Protein AF-0000000071469813 (afdb_homodimer)

Solvent-accessible surface area (backbone atoms only — not comparable to full-atom values): 19051 Å² total; per-residue (Å²): 121,54,77,52,81,69,56,66,69,55,46,51,49,52,70,68,48,59,54,33,39,40,9,26,17,44,94,51,42,27,38,43,46,81,37,63,54,32,66,40,77,44,57,30,88,72,47,91,44,77,79,39,42,80,41,63,46,33,40,36,37,72,44,50,65,85,37,70,67,44,52,17,45,75,74,27,42,40,30,10,36,30,39,60,54,68,75,64,52,70,81,76,78,83,55,37,65,47,40,51,58,39,28,73,68,38,84,67,70,56,59,49,27,38,28,35,35,28,31,62,71,42,80,39,63,53,76,84,39,67,67,37,50,50,52,51,50,54,40,36,70,74,36,58,81,47,51,81,74,48,80,48,90,54,41,27,40,37,33,27,36,54,38,60,27,48,36,29,35,71,80,69,47,64,47,76,55,118,121,60,77,53,81,68,55,66,69,56,46,53,49,51,69,69,48,59,54,34,39,41,10,25,17,46,94,51,41,27,38,41,45,82,36,63,54,31,66,40,73,47,56,28,86,74,46,90,44,77,79,40,41,79,41,63,48,30,40,36,36,71,44,50,65,87,38,70,66,45,51,18,44,75,75,28,43,42,30,11,36,31,39,59,52,69,73,60,46,69,85,46,77,83,56,25,65,49,41,50,58,40,26,73,67,38,85,67,69,57,57,47,28,36,29,30,36,29,31,60,69,44,79,39,63,53,75,85,40,68,65,36,49,50,52,51,50,56,40,36,70,73,35,59,79,48,50,83,74,48,80,49,91,52,42,28,41,38,34,28,36,52,36,58,35,43,36,30,33,73,78,71,47,65,46,75,54,121

pLDDT: mean 76.0, std 22.85, range [30.28, 98.62]

Nearest PDB structures (foldseek):
  3dnh-assembly1_B  TM=6.977E-01  e=3.658E-07  Agrobacterium fabrum str. C58
  3dnh-assembly1_A  TM=6.860E-01  e=1.444E-06  Agrobacterium fabrum str. C58
  6vna-assembly1_A  TM=7.141E-01  e=2.533E-06  Paracoccus denitrificans PD1222
  3swj-assembly1_A  TM=6.901E-01  e=5.068E-05  Campylobacter jejuni RM1221
  4ybn-assembly1_B  TM=6.362E-01  e=4.761E-05  Mycolicibacterium smegmatis MC2 155

Radius of gyration: 20.54 Å; Cα contacts (8 Å, |Δi|>4): 738; chains: 2; bounding box: 43×60×49 Å

Foldseek 3Di:
DCPDDDPPVVVVLLQPFQKKWKWFDDPPRIDIDIWGKDWDQDDLVPDPDPLSVPAGTKIKTKDFCPDPRNVRCVRFFKMKMKGWCPQPPPDDDPPSVVVVVVCVVVVPVFRWMFMFIKGWDDKAQDCVDPVNVVVVVSSCVSVVVCCVVRPDSRMIMTMIGTDQTQGQTPVRPGDRDD/DCPDDDPPVVVVLLQPFQKKWKWFDDPPRIDIDIWGKDWDQDDLVPDPDPLSVVAGTKIKTKDFCPDPRNVRCVRFFKMKMKGWCPQPQDDDDPPRVVVVVVCVVPVPVFRFMWMFIKGWDDKAQQCVDPVNVVVVVSSCVSPVVCCVVRPDSRMIMTMIGTDQTQGQGPVRPGDGDD

Organism: Pichia kudriavzevii (NCBI:txid4909)

InterPro domains:
  IPR011576 Pyridoxamine 5'-phosphate oxidase, N-terminal [PF01243] (9-113)
  IPR012349 FMN-binding split barrel [G3DSA:2.30.110.10] (8-177)
  IPR052841 Pyridoxamine phosphate oxidase-like [PTHR28040] (5-177)

Sequence (356 aa):
MTNGPLPTRVHDLLSHSQFLHLATCSDNIPHVSLMNYTFIENDPSSSNCELLKSAQHMILIATPQNTKKYNNLMKNNKVSLLVHDWVTPNQGGADSVLRLLQSINQSEVGELSVTLDGHVFQNLIDPSTEEYKFFKNLHLQKNPEARAFIEGDSTAFVLIQIDESKVSDSNNNVENFKMTNGPLPTRVHDLLSHSQFLHLATCSDNIPHVSLMNYTFIENDPSSSNCELLKSAQHMILIATPQNTKKYNNLMKNNKVSLLVHDWVTPNQGGADSVLRLLQSINQSEVGELSVTLDGHVFQNLIDPSTEEYKFFKNLHLQKNPEARAFIEGDSTAFVLIQIDESKVSDSNNNVENFK

Secondary structure (DSSP, 8-state):
---SPPPHHHHHHHHH--EEEEEEEETTEEEEEEEE-EEE---GGG-SSGGGTT-SSEEEEEEETTSHHHHHHHH--EEEEEEE------SSSTHHHHHHHHHHHSTTS---EEEEEEEEEEEE--TTSHHHHHHHHHHHHH-GGGHHHH-STTEEEEEEEEPS-EEE-TTS-EEE--/---SPPPHHHHHHHHH--EEEEEEEETTEEEEEEEE-EEE---GGG-SSGGGTT-SSEEEEEEETTSHHHHHHHH--EEEEEEE------S-STHHHHHHHHHHHSTTS---EEEEEEEEEEEE--TTSHHHHHHHHHHHHH-GGGHHHH-STTEEEEEEEE-S-EEE-TTS-EEE--

Structure (mmCIF, N/CA/C/O backbone):
data_AF-0000000071469813-model_v1
#
loop_
_entity.id
_entity.type
_entity.pdbx_description
1 polymer "Pyridoxamine 5'-phosphate oxidase N-terminal domain-containing protein"
#
loop_
_atom_site.group_PDB
_atom_site.id
_atom_site.type_symbol
_atom_site.label_atom_id
_atom_site.label_alt_id
_atom_site.label_comp_id
_atom_site.label_asym_id
_atom_site.label_entity_id
_atom_site.label_seq_id
_atom_site.pdbx_PDB_ins_code
_atom_site.Cartn_x
_atom_site.Cartn_y
_atom_site.Cartn_z
_atom_site.occupancy
_atom_site.B_iso_or_equiv
_atom_site.auth_seq_id
_atom_site.auth_comp_id
_atom_site.auth_asym_id
_atom_site.auth_atom_id
_atom_site.pdbx_PDB_model_num
ATOM 1 N N . MET A 1 1 ? 17 11.68 13.672 1 36 1 MET A N 1
ATOM 2 C CA . MET A 1 1 ? 15.984 12.188 12.766 1 36 1 MET A CA 1
ATOM 3 C C . MET A 1 1 ? 16.578 12.5 11.391 1 36 1 MET A C 1
ATOM 5 O O . MET A 1 1 ? 17.531 13.273 11.289 1 36 1 MET A O 1
ATOM 9 N N . THR A 1 2 ? 16.656 11.625 10.586 1 43.25 2 THR A N 1
ATOM 10 C CA . THR A 1 2 ? 17.406 11.922 9.375 1 43.25 2 THR A CA 1
ATOM 11 C C . THR A 1 2 ? 16.859 13.164 8.68 1 43.25 2 THR A C 1
ATOM 13 O O . THR A 1 2 ? 15.711 13.172 8.234 1 43.25 2 THR A O 1
ATOM 16 N N . ASN A 1 3 ? 17.234 14.297 9.258 1 52.09 3 ASN A N 1
ATOM 17 C CA . ASN A 1 3 ? 17.016 15.711 8.945 1 52.09 3 ASN A CA 1
ATOM 18 C C . ASN A 1 3 ? 17.5 16.047 7.543 1 52.09 3 ASN A C 1
ATOM 20 O O . ASN A 1 3 ? 17.75 17.219 7.234 1 52.09 3 ASN A O 1
ATOM 24 N N . GLY A 1 4 ? 17.906 15.039 6.918 1 57.12 4 GLY A N 1
ATOM 25 C CA . GLY A 1 4 ? 18.453 15.578 5.68 1 57.12 4 GLY A CA 1
ATOM 26 C C . GLY A 1 4 ? 17.391 15.844 4.629 1 57.12 4 GLY A C 1
ATOM 27 O O . GLY A 1 4 ? 16.219 15.469 4.809 1 57.12 4 GLY A O 1
ATOM 28 N N . PRO A 1 5 ? 17.734 16.672 3.701 1 64.75 5 PRO A N 1
ATOM 29 C CA . PRO A 1 5 ? 16.828 17.078 2.633 1 64.75 5 PRO A CA 1
ATOM 30 C C . PRO A 1 5 ? 16.359 15.891 1.785 1 64.75 5 PRO A C 1
ATOM 32 O O . PRO A 1 5 ? 17.109 14.938 1.571 1 64.75 5 PRO A O 1
ATOM 35 N N . LEU A 1 6 ? 15.023 15.734 1.591 1 77.31 6 LEU A N 1
ATOM 36 C CA . LEU A 1 6 ? 14.484 14.797 0.613 1 77.31 6 LEU A CA 1
ATOM 37 C C . LEU A 1 6 ? 15.008 15.102 -0.785 1 77.31 6 LEU A C 1
ATOM 39 O O . LEU A 1 6 ? 15.133 16.281 -1.159 1 77.31 6 LEU A O 1
ATOM 43 N N . PRO A 1 7 ? 15.453 14.023 -1.459 1 79.25 7 PRO A N 1
ATOM 44 C CA . PRO A 1 7 ? 15.758 14.297 -2.865 1 79.25 7 PRO A CA 1
ATOM 45 C C . PRO A 1 7 ? 14.648 15.078 -3.568 1 79.25 7 PRO A C 1
ATOM 47 O O . PRO A 1 7 ? 13.469 14.898 -3.258 1 79.25 7 PRO A O 1
ATOM 50 N N . THR A 1 8 ? 15.07 15.922 -4.441 1 81.44 8 THR A N 1
ATOM 51 C CA . THR A 1 8 ? 14.156 16.812 -5.141 1 81.44 8 THR A CA 1
ATOM 52 C C . THR A 1 8 ? 13.016 16.031 -5.789 1 81.44 8 THR A C 1
ATOM 54 O O . THR A 1 8 ? 11.859 16.438 -5.73 1 81.44 8 THR A O 1
ATOM 57 N N . ARG A 1 9 ? 13.344 14.891 -6.352 1 78.62 9 ARG A N 1
ATOM 58 C CA . ARG A 1 9 ? 12.336 14.094 -7.047 1 78.62 9 ARG A CA 1
ATOM 59 C C . ARG A 1 9 ? 11.281 13.578 -6.078 1 78.62 9 ARG A C 1
ATOM 61 O O . ARG A 1 9 ? 10.094 13.539 -6.406 1 78.62 9 ARG A O 1
ATOM 68 N N . VAL A 1 10 ? 11.742 13.188 -4.957 1 84 10 VAL A N 1
ATOM 69 C CA . VAL A 1 10 ? 10.828 12.688 -3.938 1 84 10 VAL A CA 1
ATOM 70 C C . VAL A 1 10 ? 9.953 13.828 -3.418 1 84 10 VAL A C 1
ATOM 72 O O . VAL A 1 10 ? 8.742 13.672 -3.273 1 84 10 VAL A O 1
ATOM 75 N N . HIS A 1 11 ? 10.641 14.891 -3.184 1 86 11 HIS A N 1
ATOM 76 C CA . HIS A 1 11 ? 9.914 16.078 -2.732 1 86 11 HIS A CA 1
ATOM 77 C C . HIS A 1 11 ? 8.812 16.453 -3.719 1 86 11 HIS A C 1
ATOM 79 O O . HIS A 1 11 ? 7.68 16.719 -3.316 1 86 11 HIS A O 1
ATOM 85 N N . ASP A 1 12 ? 9.141 16.469 -4.953 1 84.31 12 ASP A N 1
ATOM 86 C CA . ASP A 1 12 ? 8.188 16.844 -5.996 1 84.31 12 ASP A CA 1
ATOM 87 C C . ASP A 1 12 ? 7.023 15.859 -6.043 1 84.31 12 ASP A C 1
ATOM 89 O O . ASP A 1 12 ? 5.867 16.266 -6.172 1 84.31 12 ASP A O 1
ATOM 93 N N . LEU A 1 13 ? 7.363 14.625 -5.945 1 84.88 13 LEU A N 1
ATOM 94 C CA . LEU A 1 13 ? 6.332 13.594 -5.969 1 84.88 13 LEU A CA 1
ATOM 95 C C . LEU A 1 13 ? 5.359 13.766 -4.805 1 84.88 13 LEU A C 1
ATOM 97 O O . LEU A 1 13 ? 4.145 13.758 -5.004 1 84.88 13 LEU A O 1
ATOM 101 N N . LEU A 1 14 ? 5.887 14.016 -3.645 1 89.69 14 LEU A N 1
ATOM 102 C CA . LEU A 1 14 ? 5.062 14.172 -2.453 1 89.69 14 LEU A CA 1
ATOM 103 C C . LEU A 1 14 ? 4.215 15.438 -2.537 1 89.69 14 LEU A C 1
ATOM 105 O O . LEU A 1 14 ? 3.09 15.477 -2.037 1 89.69 14 LEU A O 1
ATOM 109 N N . SER A 1 15 ? 4.73 16.391 -3.176 1 88.31 15 SER A N 1
ATOM 110 C CA . SER A 1 15 ? 4.059 17.672 -3.234 1 88.31 15 SER A CA 1
ATOM 111 C C . SER A 1 15 ? 2.896 17.656 -4.223 1 88.31 15 SER A C 1
ATOM 113 O O . SER A 1 15 ? 1.937 18.406 -4.078 1 88.31 15 SER A O 1
ATOM 115 N N . HIS A 1 16 ? 2.924 16.719 -5.156 1 83.88 16 HIS A N 1
ATOM 116 C CA . HIS A 1 16 ? 1.929 16.812 -6.219 1 83.88 16 HIS A CA 1
ATOM 117 C C . HIS A 1 16 ? 0.956 15.641 -6.168 1 83.88 16 HIS A C 1
ATOM 119 O O . HIS A 1 16 ? -0.121 15.695 -6.77 1 83.88 16 HIS A O 1
ATOM 125 N N . SER A 1 17 ? 1.346 14.633 -5.531 1 82.62 17 SER A N 1
ATOM 126 C CA . SER A 1 17 ? 0.467 13.469 -5.465 1 82.62 17 SER A CA 1
ATOM 127 C C . SER A 1 17 ? -0.659 13.688 -4.457 1 82.62 17 SER A C 1
ATOM 129 O O . SER A 1 17 ? -0.497 14.422 -3.484 1 82.62 17 SER A O 1
ATOM 131 N N . GLN A 1 18 ? -1.76 12.992 -4.73 1 81.81 18 GLN A N 1
ATOM 132 C CA . GLN A 1 18 ? -2.936 13.172 -3.883 1 81.81 18 GLN A CA 1
ATOM 133 C C . GLN A 1 18 ? -3.094 12.008 -2.906 1 81.81 18 GLN A C 1
ATOM 135 O O . GLN A 1 18 ? -3.641 12.18 -1.816 1 81.81 18 GLN A O 1
ATOM 140 N N . PHE A 1 19 ? -2.604 10.867 -3.375 1 84.56 19 PHE A N 1
ATOM 141 C CA . PHE A 1 19 ? -2.863 9.656 -2.605 1 84.56 19 PHE A CA 1
ATOM 142 C C . PHE A 1 19 ? -1.559 8.953 -2.24 1 84.56 19 PHE A C 1
ATOM 144 O O . PHE A 1 19 ? -0.552 9.109 -2.938 1 84.56 19 PHE A O 1
ATOM 151 N N . LEU A 1 20 ? -1.605 8.32 -1.16 1 90.31 20 LEU A N 1
ATOM 152 C CA . LEU A 1 20 ? -0.524 7.41 -0.794 1 90.31 20 LEU A CA 1
ATOM 153 C C . LEU A 1 20 ? -1.076 6.102 -0.237 1 90.31 20 LEU A C 1
ATOM 155 O O . LEU A 1 20 ? -2.25 6.027 0.135 1 90.31 20 LEU A O 1
ATOM 159 N N . HIS A 1 21 ? -0.318 5.117 -0.324 1 91.94 21 HIS A N 1
ATOM 160 C CA . HIS A 1 21 ? -0.62 3.84 0.31 1 91.94 21 HIS A CA 1
ATOM 161 C C . HIS A 1 21 ? 0.122 3.691 1.634 1 91.94 21 HIS A C 1
ATOM 163 O O . HIS A 1 21 ? 1.349 3.809 1.68 1 91.94 21 HIS A O 1
ATOM 169 N N . LEU A 1 22 ? -0.653 3.441 2.674 1 96.31 22 LEU A N 1
ATOM 170 C CA . LEU A 1 22 ? -0.138 3.379 4.039 1 96.31 22 LEU A CA 1
ATOM 171 C C . LEU A 1 22 ? -0.134 1.943 4.551 1 96.31 22 LEU A C 1
ATOM 173 O O . LEU A 1 22 ? -1.188 1.31 4.645 1 96.31 22 LEU A O 1
ATOM 177 N N . ALA A 1 23 ? 1.029 1.459 4.875 1 98.06 23 ALA A N 1
ATOM 178 C CA . ALA A 1 23 ? 1.117 0.17 5.555 1 98.06 23 ALA A CA 1
ATOM 179 C C . ALA A 1 23 ? 1.339 0.356 7.055 1 98.06 23 ALA A C 1
ATOM 181 O O . ALA A 1 23 ? 2.248 1.078 7.469 1 98.06 23 ALA A O 1
ATOM 182 N N . THR A 1 24 ? 0.513 -0.254 7.805 1 98.62 24 THR A N 1
ATOM 183 C CA . THR A 1 24 ? 0.616 -0.334 9.258 1 98.62 24 THR A CA 1
ATOM 184 C C . THR A 1 24 ? 0.582 -1.787 9.727 1 98.62 24 THR A C 1
ATOM 186 O O . THR A 1 24 ? 0.357 -2.695 8.922 1 98.62 24 THR A O 1
ATOM 189 N N . CYS A 1 25 ? 0.942 -2.023 11.016 1 98.56 25 CYS A N 1
ATOM 190 C CA . CYS A 1 25 ? 0.761 -3.365 11.555 1 98.56 25 CYS A CA 1
ATOM 191 C C . CYS A 1 25 ? 0.661 -3.332 13.07 1 98.56 25 CYS A C 1
ATOM 193 O O . CYS A 1 25 ? 1.124 -2.383 13.711 1 98.56 25 CYS A O 1
ATOM 195 N N . SER A 1 26 ? 0.004 -4.23 13.531 1 98 26 SER A N 1
ATOM 196 C CA . SER A 1 26 ? -0.045 -4.57 14.945 1 98 26 SER A CA 1
ATOM 197 C C . SER A 1 26 ? -0.059 -6.082 15.148 1 98 26 SER A C 1
ATOM 199 O O . SER A 1 26 ? -0.736 -6.809 14.414 1 98 26 SER A O 1
ATOM 201 N N . ASP A 1 27 ? 0.783 -6.617 16.109 1 97.56 27 ASP A N 1
ATOM 202 C CA . ASP A 1 27 ? 0.895 -8.047 16.391 1 97.56 27 ASP A CA 1
ATOM 203 C C . ASP A 1 27 ? 1.271 -8.82 15.125 1 97.56 27 ASP A C 1
ATOM 205 O O . ASP A 1 27 ? 0.726 -9.891 14.859 1 97.56 27 ASP A O 1
ATOM 209 N N . ASN A 1 28 ? 2.053 -8.172 14.352 1 97.81 28 ASN A N 1
ATOM 210 C CA . ASN A 1 28 ? 2.586 -8.742 13.117 1 97.81 28 ASN A CA 1
ATOM 211 C C . ASN A 1 28 ? 1.476 -9.062 12.117 1 97.81 28 ASN A C 1
ATOM 213 O O . ASN A 1 28 ? 1.581 -10.023 11.352 1 97.81 28 ASN A O 1
ATOM 217 N N . ILE A 1 29 ? 0.365 -8.344 12.195 1 97.81 29 ILE A N 1
ATOM 218 C CA . ILE A 1 29 ? -0.664 -8.383 11.164 1 97.81 29 ILE A CA 1
ATOM 219 C C . ILE A 1 29 ? -0.62 -7.105 10.336 1 97.81 29 ILE A C 1
ATOM 221 O O . ILE A 1 29 ? -0.961 -6.027 10.828 1 97.81 29 ILE A O 1
ATOM 225 N N . PRO A 1 30 ? -0.216 -7.184 9.125 1 98.19 30 PRO A N 1
ATOM 226 C CA . PRO A 1 30 ? -0.102 -5.984 8.289 1 98.19 30 PRO A CA 1
ATOM 227 C C . PRO A 1 30 ? -1.451 -5.504 7.754 1 98.19 30 PRO A C 1
ATOM 229 O O . PRO A 1 30 ? -2.396 -6.293 7.656 1 98.19 30 PRO A O 1
ATOM 232 N N . HIS A 1 31 ? -1.545 -4.25 7.473 1 96.62 31 HIS A N 1
ATOM 233 C CA . HIS A 1 31 ? -2.717 -3.625 6.875 1 96.62 31 HIS A CA 1
ATOM 234 C C . HIS A 1 31 ? -2.316 -2.488 5.938 1 96.62 31 HIS A C 1
ATOM 236 O O . HIS A 1 31 ? -1.504 -1.636 6.305 1 96.62 31 HIS A O 1
ATOM 242 N N . VAL A 1 32 ? -2.85 -2.539 4.723 1 95.38 32 VAL A N 1
ATOM 243 C CA . VAL A 1 32 ? -2.588 -1.459 3.777 1 95.38 32 VAL A CA 1
ATOM 244 C C . VAL A 1 32 ? -3.877 -0.685 3.508 1 95.38 32 VAL A C 1
ATOM 246 O O . VAL A 1 32 ? -4.953 -1.277 3.398 1 95.38 32 VAL A O 1
ATOM 249 N N . SER A 1 33 ? -3.764 0.605 3.441 1 91.44 33 SER A N 1
ATOM 250 C CA . SER A 1 33 ? -4.898 1.479 3.162 1 91.44 33 SER A CA 1
ATOM 251 C C . SER A 1 33 ? -4.52 2.586 2.186 1 91.44 33 SER A C 1
ATOM 253 O O . SER A 1 33 ? -3.357 3.002 2.133 1 91.44 33 SER A O 1
ATOM 255 N N . LEU A 1 34 ? -5.441 2.973 1.451 1 88.62 34 LEU A N 1
ATOM 256 C CA . LEU A 1 34 ? -5.32 4.133 0.573 1 88.62 34 LEU A CA 1
ATOM 257 C C . LEU A 1 34 ? -5.758 5.406 1.289 1 88.62 34 LEU A C 1
ATOM 259 O O . LEU A 1 34 ? -6.848 5.457 1.864 1 88.62 34 LEU A O 1
ATOM 263 N N . MET A 1 35 ? -4.863 6.43 1.194 1 88.12 35 MET A N 1
ATOM 264 C CA . MET A 1 35 ? -5.156 7.637 1.966 1 88.12 35 MET A CA 1
ATOM 265 C C . MET A 1 35 ? -4.902 8.891 1.133 1 88.12 35 MET A C 1
ATOM 267 O O . MET A 1 35 ? -3.92 8.961 0.393 1 88.12 35 MET A O 1
ATOM 271 N N . ASN A 1 36 ? -5.848 9.828 1.273 1 87.94 36 ASN A N 1
ATOM 272 C CA . ASN A 1 36 ? -5.41 11.195 1.013 1 87.94 36 ASN A CA 1
ATOM 273 C C . ASN A 1 36 ? -4.41 11.672 2.062 1 87.94 36 ASN A C 1
ATOM 275 O O . ASN A 1 36 ? -4.461 11.242 3.217 1 87.94 36 ASN A O 1
ATOM 279 N N . TYR A 1 37 ? -3.576 12.578 1.566 1 92.69 37 TYR A N 1
ATOM 280 C CA . TYR A 1 37 ? -2.604 13.078 2.531 1 92.69 37 TYR A CA 1
ATOM 281 C C . TYR A 1 37 ? -2.229 14.523 2.229 1 92.69 37 TYR A C 1
ATOM 283 O O . TYR A 1 37 ? -2.547 15.047 1.157 1 92.69 37 TYR A O 1
ATOM 291 N N . THR A 1 38 ? -1.708 15.172 3.211 1 95.12 38 THR A N 1
ATOM 292 C CA . THR A 1 38 ? -1.09 16.484 3.061 1 95.12 38 THR A CA 1
ATOM 293 C C . THR A 1 38 ? 0.397 16.422 3.402 1 95.12 38 THR A C 1
ATOM 295 O O . THR A 1 38 ? 0.772 15.984 4.488 1 95.12 38 THR A O 1
ATOM 298 N N . PHE A 1 39 ? 1.182 16.781 2.424 1 94.88 39 PHE A N 1
ATOM 299 C CA . PHE A 1 39 ? 2.617 16.875 2.654 1 94.88 39 PHE A CA 1
ATOM 300 C C . PHE A 1 39 ? 2.977 18.234 3.275 1 94.88 39 PHE A C 1
ATOM 302 O O . PHE A 1 39 ? 2.682 19.281 2.705 1 94.88 39 PHE A O 1
ATOM 309 N N . ILE A 1 40 ? 3.572 18.156 4.406 1 92.62 40 ILE A N 1
ATOM 310 C CA . ILE A 1 40 ? 3.949 19.375 5.113 1 92.62 40 ILE A CA 1
ATOM 311 C C . ILE A 1 40 ? 5.453 19.609 4.984 1 92.62 40 ILE A C 1
ATOM 313 O O . ILE A 1 40 ? 6.25 18.891 5.598 1 92.62 40 ILE A O 1
ATOM 317 N N . GLU A 1 41 ? 5.754 20.578 4.094 1 83.56 41 GLU A N 1
ATOM 318 C CA . GLU A 1 41 ? 7.148 20.953 3.875 1 83.56 41 GLU A CA 1
ATOM 319 C C . GLU A 1 41 ? 7.559 22.094 4.801 1 83.56 41 GLU A C 1
ATOM 321 O O . GLU A 1 41 ? 7.109 23.234 4.629 1 83.56 41 GLU A O 1
ATOM 326 N N . ASN A 1 42 ? 7.488 21.922 5.914 1 69 42 ASN A N 1
ATOM 327 C CA . ASN A 1 42 ? 7.672 23.078 6.785 1 69 42 ASN A CA 1
ATOM 328 C C . ASN A 1 42 ? 9.148 23.391 7.008 1 69 42 ASN A C 1
ATOM 330 O O . ASN A 1 42 ? 9.984 22.484 7.016 1 69 42 ASN A O 1
ATOM 334 N N . ASP A 1 43 ? 9.32 24.688 6.812 1 66.31 43 ASP A N 1
ATOM 335 C CA . ASP A 1 43 ? 10.547 25.234 7.391 1 66.31 43 ASP A CA 1
ATOM 336 C C . ASP A 1 43 ? 10.375 25.5 8.883 1 66.31 43 ASP A C 1
ATOM 338 O O . ASP A 1 43 ? 9.625 26.391 9.281 1 66.31 43 ASP A O 1
ATOM 342 N N . PRO A 1 44 ? 10.93 24.672 9.656 1 66 44 PRO A N 1
ATOM 343 C CA . PRO A 1 44 ? 10.727 24.766 11.102 1 66 44 PRO A CA 1
ATOM 344 C C . PRO A 1 44 ? 10.883 26.203 11.625 1 66 44 PRO A C 1
ATOM 346 O O . PRO A 1 44 ? 10.18 26.594 12.555 1 66 44 PRO A O 1
ATOM 349 N N . SER A 1 45 ? 11.688 26.906 11.023 1 68.19 45 SER A N 1
ATOM 350 C CA . SER A 1 45 ? 11.969 28.25 11.508 1 68.19 45 SER A CA 1
ATOM 351 C C . SER A 1 45 ? 10.805 29.188 11.234 1 68.19 45 SER A C 1
ATOM 353 O O . SER A 1 45 ? 10.656 30.219 11.906 1 68.19 45 SER A O 1
ATOM 355 N N . SER A 1 46 ? 10.023 28.828 10.414 1 67.94 46 SER A N 1
ATOM 356 C CA . SER A 1 46 ? 9 29.766 9.977 1 67.94 46 SER A CA 1
ATOM 357 C C . SER A 1 46 ? 7.617 29.344 10.469 1 67.94 46 SER A C 1
ATOM 359 O O . SER A 1 46 ? 6.641 30.078 10.281 1 67.94 46 SER A O 1
ATOM 361 N N . SER A 1 47 ? 7.551 28.297 11.156 1 73.31 47 SER A N 1
ATOM 362 C CA . SER A 1 47 ? 6.211 27.812 11.484 1 73.31 47 SER A CA 1
ATOM 363 C C . SER A 1 47 ? 5.707 28.406 12.789 1 73.31 47 SER A C 1
ATOM 365 O O . SER A 1 47 ? 6.473 28.562 13.742 1 73.31 47 SER A O 1
ATOM 367 N N . ASN A 1 48 ? 4.52 28.875 12.828 1 75.25 48 ASN A N 1
ATOM 368 C CA . ASN A 1 48 ? 3.867 29.344 14.039 1 75.25 48 ASN A CA 1
ATOM 369 C C . ASN A 1 48 ? 3.26 28.188 14.836 1 75.25 48 ASN A C 1
ATOM 371 O O . ASN A 1 48 ? 2.762 28.391 15.945 1 75.25 48 ASN A O 1
ATOM 375 N N . CYS A 1 49 ? 3.346 27.031 14.328 1 81.44 49 CYS A N 1
ATOM 376 C CA . CYS A 1 49 ? 2.857 25.844 15.016 1 81.44 49 CYS A CA 1
ATOM 377 C C . CYS A 1 49 ? 3.998 25.109 15.719 1 81.44 49 CYS A C 1
ATOM 379 O O . CYS A 1 49 ? 4.945 24.672 15.07 1 81.44 49 CYS A O 1
ATOM 381 N N . GLU A 1 50 ? 3.918 25.031 17.047 1 81.81 50 GLU A N 1
ATOM 382 C CA . GLU A 1 50 ? 4.984 24.469 17.859 1 81.81 50 GLU A CA 1
ATOM 383 C C . GLU A 1 50 ? 5.336 23.062 17.422 1 81.81 50 GLU A C 1
ATOM 385 O O . GLU A 1 50 ? 6.508 22.672 17.391 1 81.81 50 GLU A O 1
ATOM 390 N N . LEU A 1 51 ? 4.348 22.344 17 1 83.81 51 LEU A N 1
ATOM 391 C CA . LEU A 1 51 ? 4.547 20.953 16.594 1 83.81 51 LEU A CA 1
ATOM 392 C C . LEU A 1 51 ? 5.387 20.875 15.328 1 83.81 51 LEU A C 1
ATOM 394 O O . LEU A 1 51 ? 6.086 19.891 15.102 1 83.81 51 LEU A O 1
ATOM 398 N N . LEU A 1 52 ? 5.32 21.922 14.508 1 84.81 52 LEU A N 1
ATOM 399 C CA . LEU A 1 52 ? 6.004 21.906 13.219 1 84.81 52 LEU A CA 1
ATOM 400 C C . LEU A 1 52 ? 7.387 22.531 13.328 1 84.81 52 LEU A C 1
ATOM 402 O O . LEU A 1 52 ? 8.164 22.516 12.375 1 84.81 52 LEU A O 1
ATOM 406 N N . LYS A 1 53 ? 7.734 23.109 14.445 1 81.56 53 LYS A N 1
ATOM 407 C CA . LYS A 1 53 ? 9.031 23.766 14.617 1 81.56 53 LYS A CA 1
ATOM 408 C C . LYS A 1 53 ? 10.148 22.734 14.719 1 81.56 53 LYS A C 1
ATOM 410 O O . LYS A 1 53 ? 11.32 23.047 14.5 1 81.56 53 LYS A O 1
ATOM 415 N N . SER A 1 54 ? 9.812 21.562 14.992 1 75.44 54 SER A N 1
ATOM 416 C CA . SER A 1 54 ? 10.867 20.562 15.211 1 75.44 54 SER A CA 1
ATOM 417 C C . SER A 1 54 ? 10.82 19.469 14.156 1 75.44 54 SER A C 1
ATOM 419 O O . SER A 1 54 ? 11.578 18.5 14.227 1 75.44 54 SER A O 1
ATOM 421 N N . ALA A 1 55 ? 9.953 19.578 13.25 1 73.81 55 ALA A N 1
ATOM 422 C CA . ALA A 1 55 ? 9.805 18.469 12.297 1 73.81 55 ALA A CA 1
ATOM 423 C C . ALA A 1 55 ? 9.859 18.984 10.859 1 73.81 55 ALA A C 1
ATOM 425 O O . ALA A 1 55 ? 9.266 20.016 10.539 1 73.81 55 ALA A O 1
ATOM 426 N N . GLN A 1 56 ? 10.805 18.281 10.109 1 78.12 56 GLN A N 1
ATOM 427 C CA . GLN A 1 56 ? 10.883 18.594 8.68 1 78.12 56 GLN A CA 1
ATOM 428 C C . GLN A 1 56 ? 10.211 17.5 7.852 1 78.12 56 GLN A C 1
ATOM 430 O O . GLN A 1 56 ? 10.266 16.312 8.203 1 78.12 56 GLN A O 1
ATOM 435 N N . HIS A 1 57 ? 9.445 17.812 6.879 1 87 57 HIS A N 1
ATOM 436 C CA . HIS A 1 57 ? 8.812 16.953 5.887 1 87 57 HIS A CA 1
ATOM 437 C C . HIS A 1 57 ? 7.855 15.969 6.551 1 87 57 HIS A C 1
ATOM 439 O O . HIS A 1 57 ? 8.242 14.844 6.875 1 87 57 HIS A O 1
ATOM 445 N N . MET A 1 58 ? 6.746 16.266 6.859 1 92.5 58 MET A N 1
ATOM 446 C CA . MET A 1 58 ? 5.738 15.438 7.527 1 92.5 58 MET A CA 1
ATOM 447 C C . MET A 1 58 ? 4.598 15.102 6.574 1 92.5 58 MET A C 1
ATOM 449 O O . MET A 1 58 ? 4.34 15.828 5.617 1 92.5 58 MET A O 1
ATOM 453 N N . ILE A 1 59 ? 4.031 14.008 6.902 1 95.38 59 ILE A N 1
ATOM 454 C CA . ILE A 1 59 ? 2.809 13.594 6.223 1 95.38 59 ILE A CA 1
ATOM 455 C C . ILE A 1 59 ? 1.627 13.68 7.184 1 95.38 59 ILE A C 1
ATOM 457 O O . ILE A 1 59 ? 1.701 13.195 8.312 1 95.38 59 ILE A O 1
ATOM 461 N N . LEU A 1 60 ? 0.631 14.391 6.727 1 96.69 60 LEU A N 1
ATOM 462 C CA . LEU A 1 60 ? -0.604 14.484 7.5 1 96.69 60 LEU A CA 1
ATOM 463 C C . LEU A 1 60 ? -1.703 13.633 6.871 1 96.69 60 LEU A C 1
ATOM 465 O O . LEU A 1 60 ? -1.98 13.758 5.676 1 96.69 60 LEU A O 1
ATOM 469 N N . ILE A 1 61 ? -2.303 12.734 7.734 1 95.31 61 ILE A N 1
ATOM 470 C CA . ILE A 1 61 ? -3.451 11.961 7.27 1 95.31 61 ILE A CA 1
ATOM 471 C C . ILE A 1 61 ? -4.617 12.141 8.242 1 95.31 61 ILE A C 1
ATOM 473 O O . ILE A 1 61 ? -4.422 12.562 9.383 1 95.31 61 ILE A O 1
ATOM 477 N N . ALA A 1 62 ? -5.812 11.867 7.703 1 94.19 62 ALA A N 1
ATOM 478 C CA . ALA A 1 62 ? -7.035 11.883 8.5 1 94.19 62 ALA A CA 1
ATOM 479 C C . ALA A 1 62 ? -7.758 10.547 8.43 1 94.19 62 ALA A C 1
ATOM 481 O O . ALA A 1 62 ? -7.895 9.961 7.352 1 94.19 62 ALA A O 1
ATOM 482 N N . THR A 1 63 ? -8.156 10.055 9.57 1 91.12 63 THR A N 1
ATOM 483 C CA . THR A 1 63 ? -8.859 8.781 9.594 1 91.12 63 THR A CA 1
ATOM 484 C C . THR A 1 63 ? -9.797 8.703 10.797 1 91.12 63 THR A C 1
ATOM 486 O O . THR A 1 63 ? -9.469 9.195 11.883 1 91.12 63 THR A O 1
ATOM 489 N N . PRO A 1 64 ? -10.953 8.102 10.602 1 90.56 64 PRO A N 1
ATOM 490 C CA . PRO A 1 64 ? -11.781 7.852 11.781 1 90.56 64 PRO A CA 1
ATOM 491 C C . PRO A 1 64 ? -11.07 7 12.836 1 90.56 64 PRO A C 1
ATOM 493 O O . PRO A 1 64 ? -10.242 6.152 12.484 1 90.56 64 PRO A O 1
ATOM 496 N N . GLN A 1 65 ? -11.391 7.129 14.07 1 93.19 65 GLN A N 1
ATOM 497 C CA . GLN A 1 65 ? -10.695 6.5 15.195 1 93.19 65 GLN A CA 1
ATOM 498 C C . GLN A 1 65 ? -11.117 5.043 15.352 1 93.19 65 GLN A C 1
ATOM 500 O O . GLN A 1 65 ? -10.523 4.301 16.141 1 93.19 65 GLN A O 1
ATOM 505 N N . ASN A 1 66 ? -12.047 4.59 14.586 1 88.88 66 ASN A N 1
ATOM 506 C CA . ASN A 1 66 ? -12.523 3.213 14.688 1 88.88 66 ASN A CA 1
ATOM 507 C C . ASN A 1 66 ? -12.062 2.373 13.5 1 88.88 66 ASN A C 1
ATOM 509 O O . ASN A 1 66 ? -12.641 1.322 13.219 1 88.88 66 ASN A O 1
ATOM 513 N N . THR A 1 67 ? -11.109 2.762 12.828 1 88.62 67 THR A N 1
ATOM 514 C CA . THR A 1 67 ? -10.562 2.025 11.695 1 88.62 67 THR A CA 1
ATOM 515 C C . THR A 1 67 ? -9.398 1.144 12.133 1 88.62 67 THR A C 1
ATOM 517 O O . THR A 1 67 ? -8.766 1.402 13.156 1 88.62 67 THR A O 1
ATOM 520 N N . LYS A 1 68 ? -9.086 0.107 11.406 1 92.5 68 LYS A N 1
ATOM 521 C CA . LYS A 1 68 ? -7.957 -0.786 11.656 1 92.5 68 LYS A CA 1
ATOM 522 C C . LYS A 1 68 ? -6.633 -0.033 11.578 1 92.5 68 LYS A C 1
ATOM 524 O O . LYS A 1 68 ? -5.75 -0.231 12.422 1 92.5 68 LYS A O 1
ATOM 529 N N . LYS A 1 69 ? -6.477 0.827 10.539 1 93.94 69 LYS A N 1
ATOM 530 C CA . LYS A 1 69 ? -5.23 1.574 10.406 1 93.94 69 LYS A CA 1
ATOM 531 C C . LYS A 1 69 ? -4.984 2.457 11.625 1 93.94 69 LYS A C 1
ATOM 533 O O . LYS A 1 69 ? -3.863 2.518 12.141 1 93.94 69 LYS A O 1
ATOM 538 N N . TYR A 1 70 ? -6.035 3.092 12.141 1 95.5 70 TYR A N 1
ATOM 539 C CA . TYR A 1 70 ? -5.871 3.941 13.312 1 95.5 70 TYR A CA 1
ATOM 540 C C . TYR A 1 70 ? -5.48 3.115 14.531 1 95.5 70 TYR A C 1
ATOM 542 O O . TYR A 1 70 ? -4.547 3.471 15.258 1 95.5 70 TYR A O 1
ATOM 550 N N . ASN A 1 71 ? -6.184 2.047 14.75 1 97.12 71 ASN A N 1
ATOM 551 C CA . ASN A 1 71 ? -5.863 1.168 15.867 1 97.12 71 ASN A CA 1
ATOM 552 C C . ASN A 1 71 ? -4.418 0.676 15.797 1 97.12 71 ASN A C 1
ATOM 554 O O . ASN A 1 71 ? -3.721 0.647 16.812 1 97.12 71 ASN A O 1
ATOM 558 N N . ASN A 1 72 ? -4.012 0.3 14.656 1 98.31 72 ASN A N 1
ATOM 559 C CA . ASN A 1 72 ? -2.631 -0.129 14.477 1 98.31 72 ASN A CA 1
ATOM 560 C C . ASN A 1 72 ? -1.648 0.975 14.859 1 98.31 72 ASN A C 1
ATOM 562 O O . ASN A 1 72 ? -0.667 0.724 15.562 1 98.31 72 ASN A O 1
ATOM 566 N N . LEU A 1 73 ? -1.935 2.188 14.375 1 98.38 73 LEU A N 1
ATOM 567 C CA . LEU A 1 73 ? -1.039 3.318 14.594 1 98.38 73 LEU A CA 1
ATOM 568 C C . LEU A 1 73 ? -0.899 3.619 16.078 1 98.38 73 LEU A C 1
ATOM 570 O O . LEU A 1 73 ? 0.167 4.039 16.531 1 98.38 73 LEU A O 1
ATOM 574 N N . MET A 1 74 ? -1.941 3.406 16.781 1 98.12 74 MET A N 1
ATOM 575 C CA . MET A 1 74 ? -1.925 3.672 18.219 1 98.12 74 MET A CA 1
ATOM 576 C C . MET A 1 74 ? -1.137 2.598 18.969 1 98.12 74 MET A C 1
ATOM 578 O O . MET A 1 74 ? -0.539 2.869 20.016 1 98.12 74 MET A O 1
ATOM 582 N N . LYS A 1 75 ? -1.046 1.404 18.484 1 98.31 75 LYS A N 1
ATOM 583 C CA . LYS A 1 75 ? -0.344 0.294 19.109 1 98.31 75 LYS A CA 1
ATOM 584 C C . LYS A 1 75 ? 1.104 0.211 18.641 1 98.31 75 LYS A C 1
ATOM 586 O O . LYS A 1 75 ? 1.983 -0.227 19.375 1 98.31 75 LYS A O 1
ATOM 591 N N . ASN A 1 76 ? 1.351 0.531 17.406 1 98.5 76 ASN A N 1
ATOM 592 C CA . ASN A 1 76 ? 2.641 0.514 16.719 1 98.5 76 ASN A CA 1
ATOM 593 C C . ASN A 1 76 ? 2.818 1.737 15.828 1 98.5 76 ASN A C 1
ATOM 595 O O . ASN A 1 76 ? 2.189 1.836 14.773 1 98.5 76 ASN A O 1
ATOM 599 N N . ASN A 1 77 ? 3.711 2.588 16.203 1 98.31 77 ASN A N 1
ATOM 600 C CA . ASN A 1 77 ? 3.779 3.895 15.562 1 98.31 77 ASN A CA 1
ATOM 601 C C . ASN A 1 77 ? 4.578 3.834 14.258 1 98.31 77 ASN A C 1
ATOM 603 O O . ASN A 1 77 ? 4.715 4.84 13.562 1 98.31 77 ASN A O 1
ATOM 607 N N . LYS A 1 78 ? 5.148 2.701 13.938 1 97.81 78 LYS A N 1
ATOM 608 C CA . LYS A 1 78 ? 5.922 2.564 12.711 1 97.81 78 LYS A CA 1
ATOM 609 C C . LYS A 1 78 ? 5.008 2.396 11.5 1 97.81 78 LYS A C 1
ATOM 611 O O . LYS A 1 78 ? 4 1.692 11.57 1 97.81 78 LYS A O 1
ATOM 616 N N . VAL A 1 79 ? 5.355 3.098 10.438 1 97.88 79 VAL A N 1
ATOM 617 C CA . VAL A 1 79 ? 4.559 3.01 9.219 1 97.88 79 VAL A CA 1
ATOM 618 C C . VAL A 1 79 ? 5.484 2.922 8.008 1 97.88 79 VAL A C 1
ATOM 620 O O . VAL A 1 79 ? 6.672 3.238 8.094 1 97.88 79 VAL A O 1
ATOM 623 N N . SER A 1 80 ? 5.02 2.395 6.941 1 96.5 80 SER A N 1
ATOM 624 C CA . SER A 1 80 ? 5.598 2.49 5.605 1 96.5 80 SER A CA 1
ATOM 625 C C . SER A 1 80 ? 4.641 3.178 4.637 1 96.5 80 SER A C 1
ATOM 627 O O . SER A 1 80 ? 3.436 2.914 4.656 1 96.5 80 SER A O 1
ATOM 629 N N . LEU A 1 81 ? 5.133 4.051 3.848 1 95.56 81 LEU A N 1
ATOM 630 C CA . LEU A 1 81 ? 4.352 4.855 2.916 1 95.56 81 LEU A CA 1
ATOM 631 C C . LEU A 1 81 ? 4.84 4.664 1.485 1 95.56 81 LEU A C 1
ATOM 633 O O . LEU A 1 81 ? 6.047 4.609 1.238 1 95.56 81 LEU A O 1
ATOM 637 N N . LEU A 1 82 ? 3.916 4.512 0.56 1 90.81 82 LEU A N 1
ATOM 638 C CA . LEU A 1 82 ? 4.266 4.438 -0.855 1 90.81 82 LEU A CA 1
ATOM 639 C C . LEU A 1 82 ? 3.459 5.441 -1.669 1 90.81 82 LEU A C 1
ATOM 641 O O . LEU A 1 82 ? 2.234 5.508 -1.545 1 90.81 82 LEU A O 1
ATOM 645 N N . VAL A 1 83 ? 4.145 6.262 -2.352 1 89.25 83 VAL A N 1
ATOM 646 C CA . VAL A 1 83 ? 3.549 7.215 -3.285 1 89.25 83 VAL A CA 1
ATOM 647 C C . VAL A 1 83 ? 4.004 6.895 -4.707 1 89.25 83 VAL A C 1
ATOM 649 O O . VAL A 1 83 ? 5.188 6.652 -4.949 1 89.25 83 VAL A O 1
ATOM 652 N N . HIS A 1 84 ? 3.037 6.805 -5.473 1 79.25 84 HIS A N 1
ATOM 653 C CA . HIS A 1 84 ? 3.318 6.473 -6.863 1 79.25 84 HIS A CA 1
ATOM 654 C C . HIS A 1 84 ? 2.713 7.508 -7.809 1 79.25 84 HIS A C 1
ATOM 656 O O . HIS A 1 84 ? 1.569 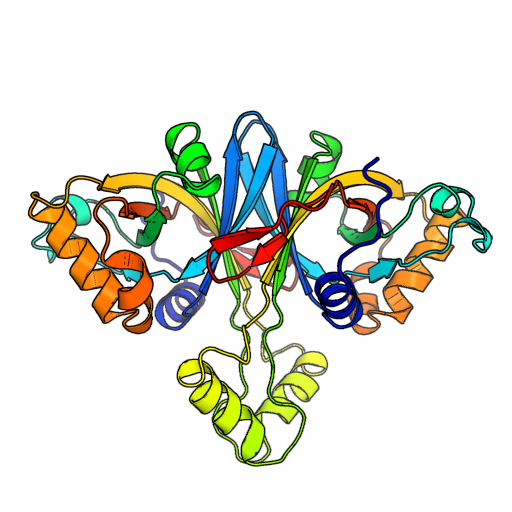7.926 -7.625 1 79.25 84 HIS A O 1
ATOM 662 N N . ASP A 1 85 ? 3.58 8.047 -8.641 1 70.69 85 ASP A N 1
ATOM 663 C CA . ASP A 1 85 ? 3.1 8.961 -9.672 1 70.69 85 ASP A CA 1
ATOM 664 C C . ASP A 1 85 ? 2.436 8.195 -10.812 1 70.69 85 ASP A C 1
ATOM 666 O O . ASP A 1 85 ? 3.117 7.602 -11.648 1 70.69 85 ASP A O 1
ATOM 670 N N . TRP A 1 86 ? 1.109 8.133 -10.586 1 54.94 86 TRP A N 1
ATOM 671 C CA . TRP A 1 86 ? 0.405 7.438 -11.656 1 54.94 86 TRP A CA 1
ATOM 672 C C . TRP A 1 86 ? 0.217 8.359 -12.859 1 54.94 86 TRP A C 1
ATOM 674 O O . TRP A 1 86 ? -0.215 9.5 -12.719 1 54.94 86 TRP A O 1
ATOM 684 N N . VAL A 1 87 ? 1.247 8.938 -13.391 1 48.38 87 VAL A N 1
ATOM 685 C CA . VAL A 1 87 ? 1.114 9.867 -14.508 1 48.38 87 VAL A CA 1
ATOM 686 C C . VAL A 1 87 ? -0.277 9.734 -15.125 1 48.38 87 VAL A C 1
ATOM 688 O O . VAL A 1 87 ? -0.632 8.68 -15.656 1 48.38 87 VAL A O 1
ATOM 691 N N . THR A 1 88 ? -1.301 10.188 -14.406 1 38.75 88 THR A N 1
ATOM 692 C CA . THR A 1 88 ? -2.482 10.383 -15.234 1 38.75 88 THR A CA 1
ATOM 693 C C . THR A 1 88 ? -2.17 11.312 -16.406 1 38.75 88 THR A C 1
ATOM 695 O O . THR A 1 88 ? -1.446 12.297 -16.25 1 38.75 88 THR A O 1
ATOM 698 N N . PRO A 1 89 ? -2.361 10.93 -17.766 1 34.38 89 PRO A N 1
ATOM 699 C CA . PRO A 1 89 ? -2.275 11.969 -18.797 1 34.38 89 PRO A CA 1
ATOM 700 C C . PRO A 1 89 ? -2.949 13.273 -18.375 1 34.38 89 PRO A C 1
ATOM 702 O O . PRO A 1 89 ? -3.963 13.25 -17.672 1 34.38 89 PRO A O 1
ATOM 705 N N . ASN A 1 90 ? -2.305 14.438 -18.219 1 31.39 90 ASN A N 1
ATOM 706 C CA . ASN A 1 90 ? -3.004 15.711 -18.156 1 31.39 90 ASN A CA 1
ATOM 707 C C . ASN A 1 90 ? -4.371 15.633 -18.828 1 31.39 90 ASN A C 1
ATOM 709 O O . ASN A 1 90 ? -4.629 14.727 -19.625 1 31.39 90 ASN A O 1
ATOM 713 N N . GLN A 1 91 ? -5.207 16.812 -18.891 1 32.16 91 GLN A N 1
ATOM 714 C CA . GLN A 1 91 ? -6.402 17.141 -19.656 1 32.16 91 GLN A CA 1
ATOM 715 C C . GLN A 1 91 ? -6.406 16.422 -21 1 32.16 91 GLN A C 1
ATOM 717 O O . GLN A 1 91 ? -5.375 15.906 -21.438 1 32.16 91 GLN A O 1
ATOM 722 N N . GLY A 1 92 ? -7.07 16.812 -22.219 1 32.47 92 GLY A N 1
ATOM 723 C CA . GLY A 1 92 ? -7.047 16.797 -23.672 1 32.47 92 GLY A CA 1
ATOM 724 C C . GLY A 1 92 ? -5.652 16.609 -24.25 1 32.47 92 GLY A C 1
ATOM 725 O O . GLY A 1 92 ? -5.5 16.266 -25.422 1 32.47 92 GLY A O 1
ATOM 726 N N . GLY A 1 93 ? -4.422 16.875 -24.844 1 31.22 93 GLY A N 1
ATOM 727 C CA . GLY A 1 93 ? -4.137 16.297 -26.141 1 31.22 93 GLY A CA 1
ATOM 728 C C . GLY A 1 93 ? -3.797 14.82 -26.078 1 31.22 93 GLY A C 1
ATOM 729 O O . GLY A 1 93 ? -3.814 14.227 -25 1 31.22 93 GLY A O 1
ATOM 730 N N . ALA A 1 94 ? -3.623 14.07 -27.422 1 31.5 94 ALA A N 1
ATOM 731 C CA . ALA A 1 94 ? -3.07 12.852 -28 1 31.5 94 ALA A CA 1
ATOM 732 C C . ALA A 1 94 ? -1.852 12.375 -27.219 1 31.5 94 ALA A C 1
ATOM 734 O O . ALA A 1 94 ? -1.54 11.18 -27.203 1 31.5 94 ALA A O 1
ATOM 735 N N . ASP A 1 95 ? -1.232 13.211 -26.516 1 31.94 95 ASP A N 1
ATOM 736 C CA . ASP A 1 95 ? 0.157 12.945 -26.156 1 31.94 95 ASP A CA 1
ATOM 737 C C . ASP A 1 95 ? 0.245 12.156 -24.859 1 31.94 95 ASP A C 1
ATOM 739 O O . ASP A 1 95 ? 1.229 11.453 -24.609 1 31.94 95 ASP A O 1
ATOM 743 N N . SER A 1 96 ? -0.749 12.211 -23.938 1 34.31 96 SER A N 1
ATOM 744 C CA . SER A 1 96 ? -0.422 11.641 -22.625 1 34.31 96 SER A CA 1
ATOM 745 C C . SER A 1 96 ? -0.542 10.117 -22.656 1 34.31 96 SER A C 1
ATOM 747 O O . SER A 1 96 ? 0.276 9.422 -22.047 1 34.31 96 SER A O 1
ATOM 749 N N . VAL A 1 97 ? -1.508 9.461 -23.188 1 34.5 97 VAL A N 1
ATOM 750 C CA . VAL A 1 97 ? -1.606 8.039 -23.5 1 34.5 97 VAL A CA 1
ATOM 751 C C . VAL A 1 97 ? -0.417 7.613 -24.359 1 34.5 97 VAL A C 1
ATOM 753 O O . VAL A 1 97 ? 0.169 6.551 -24.125 1 34.5 97 VAL A O 1
ATOM 756 N N . LEU A 1 98 ? -0.094 8.43 -25.406 1 35.75 98 LEU A N 1
ATOM 757 C CA . LEU A 1 98 ? 1.111 8.18 -26.203 1 35.75 98 LEU A CA 1
ATOM 758 C C . LEU A 1 98 ? 2.344 8.133 -25.297 1 35.75 98 LEU A C 1
ATOM 760 O O . LEU A 1 98 ? 3.227 7.297 -25.5 1 35.75 98 LEU A O 1
ATOM 764 N N . ARG A 1 99 ? 2.414 8.984 -24.297 1 39.12 99 ARG A N 1
ATOM 765 C CA . ARG A 1 99 ? 3.623 8.945 -23.484 1 39.12 99 ARG A CA 1
ATOM 766 C C . ARG A 1 99 ? 3.615 7.746 -22.547 1 39.12 99 ARG A C 1
ATOM 768 O O . ARG A 1 99 ? 4.66 7.141 -22.281 1 39.12 99 ARG A O 1
ATOM 775 N N . LEU A 1 100 ? 2.463 7.273 -21.969 1 37.75 100 LEU A N 1
ATOM 776 C CA . LEU A 1 100 ? 2.436 5.992 -21.281 1 37.75 100 LEU A CA 1
ATOM 777 C C . LEU A 1 100 ? 2.812 4.852 -22.219 1 37.75 100 LEU A C 1
ATOM 779 O O . LEU A 1 100 ? 3.633 4 -21.875 1 37.75 100 LEU A O 1
ATOM 783 N N . LEU A 1 101 ? 2.238 4.809 -23.344 1 36.19 101 LEU A N 1
ATOM 784 C CA . LEU A 1 101 ? 2.666 3.92 -24.422 1 36.19 101 LEU A CA 1
ATOM 785 C C . LEU A 1 101 ? 4.117 4.188 -24.797 1 36.19 101 LEU A C 1
ATOM 787 O O . LEU A 1 101 ? 4.875 3.25 -25.062 1 36.19 101 LEU A O 1
ATOM 791 N N . GLN A 1 102 ? 4.449 5.383 -25 1 36.38 102 GLN A N 1
ATOM 792 C CA . GLN A 1 102 ? 5.848 5.727 -25.234 1 36.38 102 GLN A CA 1
ATOM 793 C C . GLN A 1 102 ? 6.695 5.477 -24 1 36.38 102 GLN A C 1
ATOM 795 O O . GLN A 1 102 ? 7.875 5.133 -24.094 1 36.38 102 GLN A O 1
ATOM 800 N N . SER A 1 103 ? 6.133 5.762 -22.797 1 34.47 103 SER A N 1
ATOM 801 C CA . SER A 1 103 ? 6.887 5.473 -21.594 1 34.47 103 SER A CA 1
ATOM 802 C C . SER A 1 103 ? 6.879 3.979 -21.281 1 34.47 103 SER A C 1
ATOM 804 O O . SER A 1 103 ? 7.73 3.488 -20.531 1 34.47 103 SER A O 1
ATOM 806 N N . ILE A 1 104 ? 5.906 3.232 -21.438 1 33.38 104 ILE A N 1
ATOM 807 C CA . ILE A 1 104 ? 6.121 1.79 -21.453 1 33.38 104 ILE A CA 1
ATOM 808 C C . ILE A 1 104 ? 7.332 1.459 -22.328 1 33.38 104 ILE A C 1
ATOM 810 O O . ILE A 1 104 ? 8.133 0.586 -21.984 1 33.38 104 ILE A O 1
ATOM 814 N N . ASN A 1 105 ? 7.383 1.949 -23.516 1 31.11 105 ASN A N 1
ATOM 815 C CA . ASN A 1 105 ? 8.547 1.755 -24.375 1 31.11 105 ASN A CA 1
ATOM 816 C C . ASN A 1 105 ? 9.734 2.584 -23.891 1 31.11 105 ASN A C 1
ATOM 818 O O . ASN A 1 105 ? 10.875 2.334 -24.297 1 31.11 105 ASN A O 1
ATOM 822 N N . GLN A 1 106 ? 9.602 3.99 -23.859 1 32.31 106 GLN A N 1
ATOM 823 C CA . GLN A 1 106 ? 10.781 4.738 -23.406 1 32.31 106 GLN A CA 1
ATOM 824 C C . GLN A 1 106 ? 11.062 4.488 -21.938 1 32.31 106 GLN A C 1
ATOM 826 O O . GLN A 1 106 ? 10.172 4.59 -21.094 1 32.31 106 GLN A O 1
ATOM 831 N N . SER A 1 107 ? 11.938 3.709 -21.547 1 33.28 107 SER A N 1
ATOM 832 C CA . SER A 1 107 ? 12.727 3.408 -20.359 1 33.28 107 SER A CA 1
ATOM 833 C C . SER A 1 107 ? 12.711 4.57 -19.375 1 33.28 107 SER A C 1
ATOM 835 O O . SER A 1 107 ? 12.961 4.387 -18.188 1 33.28 107 SER A O 1
ATOM 837 N N . GLU A 1 108 ? 12.469 5.898 -19.797 1 30.48 108 GLU A N 1
ATOM 838 C CA . GLU A 1 108 ? 12.844 7.117 -19.078 1 30.48 108 GLU A CA 1
ATOM 839 C C . GLU A 1 108 ? 11.695 7.617 -18.203 1 30.48 108 GLU A C 1
ATOM 841 O O . GLU A 1 108 ? 11.898 8.484 -17.344 1 30.48 108 GLU A O 1
ATOM 846 N N . VAL A 1 109 ? 10.453 7.836 -18.828 1 37.38 109 VAL A N 1
ATOM 847 C CA . VAL A 1 109 ? 9.586 8.586 -17.922 1 37.38 109 VAL A CA 1
ATOM 848 C C . VAL A 1 109 ? 9.266 7.734 -16.688 1 37.38 109 VAL A C 1
ATOM 850 O O . VAL A 1 109 ? 8.539 6.742 -16.781 1 37.38 109 VAL A O 1
ATOM 853 N N . GLY A 1 110 ? 10.086 7.211 -16.031 1 42.41 110 GLY A N 1
ATOM 854 C CA . GLY A 1 110 ? 10.258 6.359 -14.867 1 42.41 110 GLY A CA 1
ATOM 855 C C . GLY A 1 110 ? 9.172 6.547 -13.82 1 42.41 110 GLY A C 1
ATOM 856 O O . GLY A 1 110 ? 9.031 7.633 -13.258 1 42.41 110 GLY A O 1
ATOM 857 N N . GLU A 1 111 ? 7.867 5.984 -14.102 1 52.94 111 GLU A N 1
ATOM 858 C CA . GLU A 1 111 ? 6.953 5.938 -12.969 1 52.94 111 GLU A CA 1
ATOM 859 C C . GLU A 1 111 ? 7.711 5.82 -11.648 1 52.94 111 GLU A C 1
ATOM 861 O O . GLU A 1 111 ? 8.609 4.984 -11.516 1 52.94 111 GLU A O 1
ATOM 866 N N . LEU A 1 112 ? 7.777 7.07 -11.039 1 64.56 112 LEU A N 1
ATOM 867 C CA . LEU A 1 112 ? 8.523 7.125 -9.789 1 64.56 112 LEU A CA 1
ATOM 868 C C . LEU A 1 112 ? 7.652 6.691 -8.617 1 64.56 112 LEU A C 1
ATOM 870 O O . LEU A 1 112 ? 6.523 7.164 -8.469 1 64.56 112 LEU A O 1
ATOM 874 N N . SER A 1 113 ? 7.863 5.566 -8.242 1 77.31 113 SER A N 1
ATOM 875 C CA . SER A 1 113 ? 7.289 5.184 -6.961 1 77.31 113 SER A CA 1
ATOM 876 C C . SER A 1 113 ? 8.32 5.281 -5.844 1 77.31 113 SER A C 1
ATOM 878 O O . SER A 1 113 ? 9.5 4.988 -6.051 1 77.31 113 SER A O 1
ATOM 880 N N . VAL A 1 114 ? 7.883 5.824 -4.797 1 85.31 114 VAL A N 1
ATOM 881 C CA . VAL A 1 114 ? 8.781 5.941 -3.654 1 85.31 114 VAL A CA 1
ATOM 882 C C . VAL A 1 114 ? 8.148 5.281 -2.432 1 85.31 114 VAL A C 1
ATOM 884 O O . VAL A 1 114 ? 6.949 5.445 -2.178 1 85.31 114 VAL A O 1
ATOM 887 N N . THR A 1 115 ? 8.938 4.484 -1.814 1 90.12 115 THR A N 1
ATOM 888 C CA . THR A 1 115 ? 8.555 3.936 -0.518 1 90.12 115 THR A CA 1
ATOM 889 C C . THR A 1 115 ? 9.352 4.594 0.604 1 90.12 115 THR A C 1
ATOM 891 O O . THR A 1 115 ? 10.578 4.695 0.524 1 90.12 115 THR A O 1
ATOM 894 N N . LEU A 1 116 ? 8.617 5.02 1.637 1 91.12 116 LEU A N 1
ATOM 895 C CA . LEU A 1 116 ? 9.219 5.73 2.762 1 91.12 116 LEU A CA 1
ATOM 896 C C . LEU A 1 116 ? 8.859 5.051 4.082 1 91.12 116 LEU A C 1
ATOM 898 O O . LEU A 1 116 ? 7.723 4.613 4.273 1 91.12 116 LEU A O 1
ATOM 902 N N . ASP A 1 117 ? 9.836 4.996 4.934 1 93.25 117 ASP A N 1
ATOM 903 C CA . ASP A 1 117 ? 9.539 4.605 6.309 1 93.25 117 ASP A CA 1
ATOM 904 C C . ASP A 1 117 ? 9.305 5.832 7.188 1 93.25 117 ASP A C 1
ATOM 906 O O . ASP A 1 117 ? 9.883 6.895 6.949 1 93.25 117 ASP A O 1
ATOM 910 N N . GLY A 1 118 ? 8.391 5.637 8.109 1 94.75 118 GLY A N 1
ATOM 911 C CA . GLY A 1 118 ? 8.109 6.719 9.039 1 94.75 118 GLY A CA 1
ATOM 912 C C . GLY A 1 118 ? 7.508 6.242 10.344 1 94.75 118 GLY A C 1
ATOM 913 O O . GLY A 1 118 ? 7.398 5.039 10.586 1 94.75 118 GLY A O 1
ATOM 914 N N . HIS A 1 119 ? 7.23 7.223 11.188 1 96.31 119 HIS A N 1
ATOM 915 C CA . HIS A 1 119 ? 6.562 6.918 12.453 1 96.31 119 HIS A CA 1
ATOM 916 C C . HIS A 1 119 ? 5.59 8.023 12.844 1 96.31 119 HIS A C 1
ATOM 918 O O . HIS A 1 119 ? 5.777 9.188 12.461 1 96.31 119 HIS A O 1
ATOM 924 N N . VAL A 1 120 ? 4.613 7.609 13.555 1 97.56 120 VAL A N 1
ATOM 925 C CA . VAL A 1 120 ? 3.654 8.586 14.07 1 97.56 120 VAL A CA 1
ATOM 926 C C . VAL A 1 120 ? 4.348 9.523 15.055 1 97.56 120 VAL A C 1
ATOM 928 O O . VAL A 1 120 ? 4.914 9.07 16.062 1 97.56 120 VAL A O 1
ATOM 931 N N . PHE A 1 121 ? 4.246 10.75 14.719 1 94.94 121 PHE A N 1
ATOM 932 C CA . PHE A 1 121 ? 4.859 11.797 15.531 1 94.94 121 PHE A CA 1
ATOM 933 C C . PHE A 1 121 ? 3.844 12.398 16.5 1 94.94 121 PHE A C 1
ATOM 935 O O . PHE A 1 121 ? 4.176 12.703 17.641 1 94.94 121 PHE A O 1
ATOM 942 N N . GLN A 1 122 ? 2.635 12.617 15.984 1 95.44 122 GLN A N 1
ATOM 943 C CA . GLN A 1 122 ? 1.559 13.195 16.781 1 95.44 122 GLN A CA 1
ATOM 944 C C . GLN A 1 122 ? 0.199 12.664 16.344 1 95.44 122 GLN A C 1
ATOM 946 O O . GLN A 1 122 ? -0.028 12.43 15.156 1 95.44 122 GLN A O 1
ATOM 951 N N . ASN A 1 123 ? -0.645 12.469 17.312 1 97.25 123 ASN A N 1
ATOM 952 C CA . ASN A 1 123 ? -2.035 12.078 17.109 1 97.25 123 ASN A CA 1
ATOM 953 C C . ASN A 1 123 ? -3 13.117 17.672 1 97.25 123 ASN A C 1
ATOM 955 O O . ASN A 1 123 ? -3.076 13.297 18.891 1 97.25 123 ASN A O 1
ATOM 959 N N . LEU A 1 124 ? -3.742 13.789 16.828 1 96.12 124 LEU A N 1
ATOM 960 C CA . LEU A 1 124 ? -4.645 14.859 17.25 1 96.12 124 LEU A CA 1
ATOM 961 C C . LEU A 1 124 ? -6.098 14.406 17.156 1 96.12 124 LEU A C 1
ATOM 963 O O . LEU A 1 124 ? -6.609 14.148 16.062 1 96.12 124 LEU A O 1
ATOM 967 N N . ILE A 1 125 ? -6.824 14.398 18.344 1 95.94 125 ILE A N 1
ATOM 968 C CA . ILE A 1 125 ? -8.164 13.82 18.344 1 95.94 125 ILE A CA 1
ATOM 969 C C . ILE A 1 125 ? -9.133 14.773 19.031 1 95.94 125 ILE A C 1
ATOM 971 O O . ILE A 1 125 ? -10.344 14.539 19.047 1 95.94 125 ILE A O 1
ATOM 975 N N . ASP A 1 126 ? -8.641 15.859 19.641 1 94.5 126 ASP A N 1
ATOM 976 C CA . ASP A 1 126 ? -9.5 16.797 20.359 1 94.5 126 ASP A CA 1
ATOM 977 C C . ASP A 1 126 ? -9.844 18 19.5 1 94.5 126 ASP A C 1
ATOM 979 O O . ASP A 1 126 ? -9.031 18.922 19.359 1 94.5 126 ASP A O 1
ATOM 983 N N . PRO A 1 127 ? -11.055 18.062 19.047 1 92.94 127 PRO A N 1
ATOM 984 C CA . PRO A 1 127 ? -11.438 19.125 18.125 1 92.94 127 PRO A CA 1
ATOM 985 C C . PRO A 1 127 ? -11.461 20.5 18.781 1 92.94 127 PRO A C 1
ATOM 987 O O . PRO A 1 127 ? -11.547 21.531 18.094 1 92.94 127 PRO A O 1
ATOM 990 N N . SER A 1 128 ? -11.391 20.562 20.031 1 93.62 128 SER A N 1
ATOM 991 C CA . SER A 1 128 ? -11.438 21.828 20.734 1 93.62 128 SER A CA 1
ATOM 992 C C . SER A 1 128 ? -10.078 22.516 20.734 1 93.62 128 SER A C 1
ATOM 994 O O . SER A 1 128 ? -9.977 23.719 21.047 1 93.62 128 SER A O 1
ATOM 996 N N . THR A 1 129 ? -9.055 21.797 20.453 1 93.25 129 THR A N 1
ATOM 997 C CA . THR A 1 129 ? -7.707 22.359 20.531 1 93.25 129 THR A CA 1
ATOM 998 C C . THR A 1 129 ? -7.383 23.156 19.266 1 93.25 129 THR A C 1
ATOM 1000 O O . THR A 1 129 ? -7.895 22.844 18.188 1 93.25 129 THR A O 1
ATOM 1003 N N . GLU A 1 130 ? -6.562 24.094 19.391 1 93.44 130 GLU A N 1
ATOM 1004 C CA . GLU A 1 130 ? -6.125 24.922 18.266 1 93.44 130 GLU A CA 1
ATOM 1005 C C . GLU A 1 130 ? -5.32 24.094 17.266 1 93.44 130 GLU A C 1
ATOM 1007 O O . GLU A 1 130 ? -5.43 24.297 16.047 1 93.44 130 GLU A O 1
ATOM 1012 N N . GLU A 1 131 ? -4.547 23.203 17.734 1 93 131 GLU A N 1
ATOM 1013 C CA . GLU A 1 131 ? -3.742 22.344 16.875 1 93 131 GLU A CA 1
ATOM 1014 C C . GLU A 1 131 ? -4.625 21.5 15.961 1 93 131 GLU A C 1
ATOM 1016 O O . GLU A 1 131 ? -4.371 21.391 14.758 1 93 131 GLU A O 1
ATOM 1021 N N . TYR A 1 132 ? -5.617 20.938 16.594 1 94.31 132 TYR A N 1
ATOM 1022 C CA . TYR A 1 132 ? -6.551 20.141 15.805 1 94.31 132 TYR A CA 1
ATOM 1023 C C . TYR A 1 132 ? -7.172 20.969 14.68 1 94.31 132 TYR A C 1
ATOM 1025 O O . TYR A 1 132 ? -7.188 20.531 13.523 1 94.31 132 TYR A O 1
ATOM 1033 N N . LYS A 1 133 ? -7.621 22.125 15.008 1 93 133 LYS A N 1
ATOM 1034 C CA . LYS A 1 133 ? -8.258 23 14.023 1 93 133 LYS A CA 1
ATOM 1035 C C . LYS A 1 133 ? -7.273 23.406 12.938 1 93 133 LYS A C 1
ATOM 1037 O O . LYS A 1 133 ? -7.633 23.469 11.758 1 93 133 LYS A O 1
ATOM 1042 N N . PHE A 1 134 ? -6.121 23.656 13.344 1 94.12 134 PHE A N 1
ATOM 1043 C CA . PHE A 1 134 ? -5.086 24.078 12.406 1 94.12 134 PHE A CA 1
ATOM 1044 C C . PHE A 1 134 ? -4.828 23 11.367 1 94.12 134 PHE A C 1
ATOM 1046 O O . PHE A 1 134 ? -4.875 23.25 10.164 1 94.12 134 PHE A O 1
ATOM 1053 N N . PHE A 1 135 ? -4.605 21.781 11.789 1 94.62 135 PHE A N 1
ATOM 1054 C CA . PHE A 1 135 ? -4.242 20.688 10.891 1 94.62 135 PHE A CA 1
ATOM 1055 C C . PHE A 1 135 ? -5.453 20.219 10.078 1 94.62 135 PHE A C 1
ATOM 1057 O O . PHE A 1 135 ? -5.312 19.797 8.93 1 94.62 135 PHE A O 1
ATOM 1064 N N . LYS A 1 136 ? -6.582 20.266 10.742 1 94.12 136 LYS A N 1
ATOM 1065 C CA . LYS A 1 136 ? -7.801 20.016 9.977 1 94.12 136 LYS A CA 1
ATOM 1066 C C . LYS A 1 136 ? -7.902 20.969 8.789 1 94.12 136 LYS A C 1
ATOM 1068 O O . LYS A 1 136 ? -8.133 20.531 7.656 1 94.12 136 LYS A O 1
ATOM 1073 N N . ASN A 1 137 ? -7.715 22.203 9.055 1 93.5 137 ASN A N 1
ATOM 1074 C CA . ASN A 1 137 ? -7.805 23.203 7.992 1 93.5 137 ASN A CA 1
ATOM 1075 C C . ASN A 1 137 ? -6.723 23 6.934 1 93.5 137 ASN A C 1
ATOM 1077 O O . ASN A 1 137 ? -6.988 23.125 5.738 1 93.5 137 ASN A O 1
ATOM 1081 N N . LEU A 1 138 ? -5.551 22.703 7.406 1 93.44 138 LEU A N 1
ATOM 1082 C CA . LEU A 1 138 ? -4.449 22.438 6.488 1 93.44 138 LEU A CA 1
ATOM 1083 C C . LEU A 1 138 ? -4.773 21.281 5.566 1 93.44 138 LEU A C 1
ATOM 1085 O O . LEU A 1 138 ? -4.547 21.359 4.355 1 93.44 138 LEU A O 1
ATOM 1089 N N . HIS A 1 139 ? -5.305 20.188 6.09 1 94.12 139 HIS A N 1
ATOM 1090 C CA . HIS A 1 139 ? -5.637 19 5.324 1 94.12 139 HIS A CA 1
ATOM 1091 C C . HIS A 1 139 ? -6.773 19.266 4.344 1 94.12 139 HIS A C 1
ATOM 1093 O O . HIS A 1 139 ? -6.746 18.797 3.207 1 94.12 139 HIS A O 1
ATOM 1099 N N . LEU A 1 140 ? -7.738 20.047 4.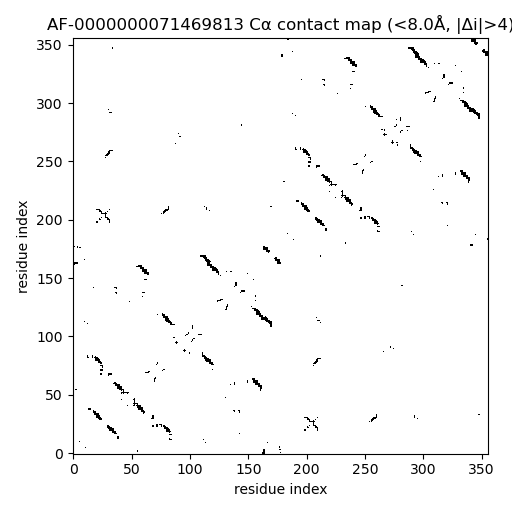762 1 91.75 140 LEU A N 1
ATOM 1100 C CA . LEU A 1 140 ? -8.898 20.344 3.924 1 91.75 140 LEU A CA 1
ATOM 1101 C C . LEU A 1 140 ? -8.531 21.281 2.789 1 91.75 140 LEU A C 1
ATOM 1103 O O . LEU A 1 140 ? -9.125 21.234 1.711 1 91.75 140 LEU A O 1
ATOM 1107 N N . GLN A 1 141 ? -7.594 22.125 3.051 1 93 141 GLN A N 1
ATOM 1108 C CA . GLN A 1 141 ? -7.121 23 1.988 1 93 141 GLN A CA 1
ATOM 1109 C C . GLN A 1 141 ? -6.527 22.203 0.833 1 93 141 GLN A C 1
ATOM 1111 O O . GLN A 1 141 ? -6.789 22.5 -0.335 1 93 141 GLN A O 1
ATOM 1116 N N . LYS A 1 142 ? -5.766 21.203 1.195 1 89.5 142 LYS A N 1
ATOM 1117 C CA . LYS A 1 142 ? -5.121 20.375 0.191 1 89.5 142 LYS A CA 1
ATOM 1118 C C . LYS A 1 142 ? -6.109 19.359 -0.399 1 89.5 142 LYS A C 1
ATOM 1120 O O . LYS A 1 142 ? -6.008 19 -1.574 1 89.5 142 LYS A O 1
ATOM 1125 N N . ASN A 1 143 ? -7.027 18.906 0.495 1 85.38 143 ASN A N 1
ATOM 1126 C CA . ASN A 1 143 ? -7.992 17.875 0.12 1 85.38 143 ASN A CA 1
ATOM 1127 C C . ASN A 1 143 ? -9.43 18.344 0.362 1 85.38 143 ASN A C 1
ATOM 1129 O O . ASN A 1 143 ? -10.117 17.812 1.238 1 85.38 143 ASN A O 1
ATOM 1133 N N . PRO A 1 144 ? -9.938 19.156 -0.443 1 83.06 144 PRO A N 1
ATOM 1134 C CA . PRO A 1 144 ? -11.273 19.703 -0.19 1 83.06 144 PRO A CA 1
ATOM 1135 C C . PRO A 1 144 ? -12.359 18.625 -0.245 1 83.06 144 PRO A C 1
ATOM 1137 O O . PRO A 1 144 ? -13.359 18.719 0.478 1 83.06 144 PRO A O 1
ATOM 1140 N N . GLU A 1 145 ? -12.148 17.656 -1.061 1 74.44 145 GLU A N 1
ATOM 1141 C CA . GLU A 1 145 ? -13.148 16.609 -1.205 1 74.44 145 GLU A CA 1
ATOM 1142 C C . GLU A 1 145 ? -13.281 15.789 0.076 1 74.44 145 GLU A C 1
ATOM 1144 O O . GLU A 1 145 ? -14.273 15.094 0.274 1 74.44 145 GLU A O 1
ATOM 1149 N N . ALA A 1 146 ? -12.305 15.898 0.92 1 75.31 146 ALA A N 1
ATOM 1150 C CA . ALA A 1 146 ? -12.305 15.125 2.16 1 75.31 146 ALA A CA 1
ATOM 1151 C C . ALA A 1 146 ? -13.289 15.711 3.17 1 75.31 146 ALA A C 1
ATOM 1153 O O . ALA A 1 146 ? -13.578 15.086 4.195 1 75.31 146 ALA A O 1
ATOM 1154 N N . ARG A 1 147 ? -13.766 16.859 2.957 1 76.88 147 ARG A N 1
ATOM 1155 C CA . ARG A 1 147 ? -14.664 17.547 3.881 1 76.88 147 ARG A CA 1
ATOM 1156 C C . ARG A 1 147 ? -15.867 16.672 4.227 1 76.88 147 ARG A C 1
ATOM 1158 O O . ARG A 1 147 ? -16.312 16.641 5.375 1 76.88 147 ARG A O 1
ATOM 1165 N N . ALA A 1 148 ? -16.297 15.953 3.258 1 68.5 148 ALA A N 1
ATOM 1166 C CA . ALA A 1 148 ? -17.469 15.102 3.447 1 68.5 148 ALA A CA 1
ATOM 1167 C C . ALA A 1 148 ? -17.203 14 4.461 1 68.5 148 ALA A C 1
ATOM 1169 O O . ALA A 1 148 ? -18.109 13.547 5.16 1 68.5 148 ALA A O 1
ATOM 1170 N N . PHE A 1 149 ? -15.984 13.68 4.613 1 69.06 149 PHE A N 1
ATOM 1171 C CA . PHE A 1 149 ? -15.625 12.547 5.457 1 69.06 149 PHE A CA 1
ATOM 1172 C C . PHE A 1 149 ? -15.102 13.016 6.809 1 69.06 149 PHE A C 1
ATOM 1174 O O . PHE A 1 149 ? -15.086 12.25 7.773 1 69.06 149 PHE A O 1
ATOM 1181 N N . ILE A 1 150 ? -14.641 14.195 6.918 1 75.38 150 ILE A N 1
ATOM 1182 C CA . ILE A 1 150 ? -13.969 14.688 8.125 1 75.38 150 ILE A CA 1
ATOM 1183 C C . ILE A 1 150 ? -14.984 15.391 9.023 1 75.38 150 ILE A C 1
ATOM 1185 O O . ILE A 1 150 ? -14.875 15.328 10.25 1 75.38 150 ILE A O 1
ATOM 1189 N N . GLU A 1 151 ? -16.234 15.719 8.75 1 62.16 151 GLU A N 1
ATOM 1190 C CA . GLU A 1 151 ? -17.094 16.609 9.523 1 62.16 151 GLU A CA 1
ATOM 1191 C C . GLU A 1 151 ? -17.656 15.906 10.75 1 62.16 151 GLU A C 1
ATOM 1193 O O . GLU A 1 151 ? -18.125 16.547 11.688 1 62.16 151 GLU A O 1
ATOM 1198 N N . GLY A 1 152 ? -17.047 14.867 11.094 1 61.56 152 GLY A N 1
ATOM 1199 C CA . GLY A 1 152 ? -17.578 14.195 12.273 1 61.56 152 GLY A CA 1
ATOM 1200 C C . GLY A 1 152 ? -16.578 14.125 13.414 1 61.56 152 GLY A C 1
ATOM 1201 O O . GLY A 1 152 ? -15.383 14.383 13.219 1 61.56 152 GLY A O 1
ATOM 1202 N N . ASP A 1 153 ? -17 14.164 14.68 1 64.31 153 ASP A N 1
ATOM 1203 C CA . ASP A 1 153 ? -16.266 14.227 15.938 1 64.31 153 ASP A CA 1
ATOM 1204 C C . ASP A 1 153 ? -15.383 12.992 16.125 1 64.31 153 ASP A C 1
ATOM 1206 O O . ASP A 1 153 ? -14.68 12.875 17.125 1 64.31 153 ASP A O 1
ATOM 1210 N N . SER A 1 154 ? -15.227 12.195 15.164 1 86.31 154 SER A N 1
ATOM 1211 C CA . SER A 1 154 ? -14.461 10.984 15.461 1 86.31 154 SER A CA 1
ATOM 1212 C C . SER A 1 154 ? -13.258 10.852 14.531 1 86.31 154 SER A C 1
ATOM 1214 O O . SER A 1 154 ? -12.586 9.812 14.531 1 86.31 154 SER A O 1
ATOM 1216 N N . THR A 1 155 ? -12.922 12.023 13.906 1 92.81 155 THR A N 1
ATOM 1217 C CA . THR A 1 155 ? -11.789 11.961 12.984 1 92.81 155 THR A CA 1
ATOM 1218 C C . THR A 1 155 ? -10.492 12.305 13.703 1 92.81 155 THR A C 1
ATOM 1220 O O . THR A 1 155 ? -10.43 13.273 14.461 1 92.81 155 THR A O 1
ATOM 1223 N N . ALA A 1 156 ? -9.492 11.516 13.531 1 95.62 156 ALA A N 1
ATOM 1224 C CA . ALA A 1 156 ? -8.141 11.789 14.031 1 95.62 156 ALA A CA 1
ATOM 1225 C C . ALA A 1 156 ? -7.25 12.336 12.922 1 95.62 156 ALA A C 1
ATOM 1227 O O . ALA A 1 156 ? -7.309 11.875 11.781 1 95.62 156 ALA A O 1
ATOM 1228 N N . PHE A 1 157 ? -6.527 13.328 13.258 1 96.12 157 PHE A N 1
ATOM 1229 C CA . PHE A 1 157 ? -5.445 13.797 12.398 1 96.12 157 PHE A CA 1
ATOM 1230 C C . PHE A 1 157 ? -4.098 13.305 12.906 1 96.12 157 PHE A C 1
ATOM 1232 O O . PHE A 1 157 ? -3.719 13.57 14.047 1 96.12 157 PHE A O 1
ATOM 1239 N N . VAL A 1 158 ? -3.408 12.562 12.078 1 97.5 158 VAL A N 1
ATOM 1240 C CA . VAL A 1 158 ? -2.172 11.898 12.477 1 97.5 158 VAL A CA 1
ATOM 1241 C C . VAL A 1 158 ? -0.995 12.484 11.703 1 97.5 158 VAL A C 1
ATOM 1243 O O . VAL A 1 158 ? -1.009 12.508 10.469 1 97.5 158 VAL A O 1
ATOM 1246 N N . LEU A 1 159 ? -0.035 12.984 12.422 1 96.75 159 LEU A N 1
ATOM 1247 C CA . LEU A 1 159 ? 1.202 13.484 11.828 1 96.75 159 LEU A CA 1
ATOM 1248 C C . LEU A 1 159 ? 2.273 12.398 11.812 1 96.75 159 LEU A C 1
ATOM 1250 O O . LEU A 1 159 ? 2.613 11.836 12.859 1 96.75 159 LEU A O 1
ATOM 1254 N N . ILE A 1 160 ? 2.801 12.18 10.648 1 96.25 160 ILE A N 1
ATOM 1255 C CA . ILE A 1 160 ? 3.814 11.148 10.461 1 96.25 160 ILE A CA 1
ATOM 1256 C C . ILE A 1 160 ? 5.141 11.797 10.07 1 96.25 160 ILE A C 1
ATOM 1258 O O . ILE A 1 160 ? 5.199 12.578 9.117 1 96.25 160 ILE A O 1
ATOM 1262 N N . GLN A 1 161 ? 6.094 11.484 10.805 1 93.06 161 GLN A N 1
ATOM 1263 C CA . GLN A 1 161 ? 7.445 11.906 10.461 1 93.06 161 GLN A CA 1
ATOM 1264 C C . GLN A 1 161 ? 8.109 10.906 9.516 1 93.06 161 GLN A C 1
ATOM 1266 O O . GLN A 1 161 ? 8.109 9.703 9.773 1 93.06 161 GLN A O 1
ATOM 1271 N N . ILE A 1 162 ? 8.594 11.367 8.383 1 91.88 162 ILE A N 1
ATOM 1272 C CA . ILE A 1 162 ? 9.328 10.523 7.457 1 91.88 162 ILE A CA 1
ATOM 1273 C C . ILE A 1 162 ? 10.719 10.234 8.016 1 91.88 162 ILE A C 1
ATOM 1275 O O . ILE A 1 162 ? 11.453 11.148 8.383 1 91.88 162 ILE A O 1
ATOM 1279 N N . ASP A 1 163 ? 10.867 8.961 8.227 1 86.19 163 ASP A N 1
ATOM 1280 C CA . ASP A 1 163 ? 12.188 8.586 8.727 1 86.19 163 ASP A CA 1
ATOM 1281 C C . ASP A 1 163 ? 13.188 8.422 7.578 1 86.19 163 ASP A C 1
ATOM 1283 O O . ASP A 1 163 ? 12.789 8.195 6.434 1 86.19 163 ASP A O 1
ATOM 1287 N N . GLU A 1 164 ? 14.398 8.594 7.352 1 59.94 164 GLU A N 1
ATOM 1288 C CA . GLU A 1 164 ? 15.438 8.57 6.328 1 59.94 164 GLU A CA 1
ATOM 1289 C C . GLU A 1 164 ? 15.203 7.445 5.328 1 59.94 164 GLU A C 1
ATOM 1291 O O . GLU A 1 164 ? 15.312 6.27 5.676 1 59.94 164 GLU A O 1
ATOM 1296 N N . SER A 1 165 ? 14.195 7.375 4.57 1 53.19 165 SER A N 1
ATOM 1297 C CA . SER A 1 165 ? 13.359 6.508 3.742 1 53.19 165 SER A CA 1
ATOM 1298 C C . SER A 1 165 ? 14.203 5.723 2.742 1 53.19 165 SER A C 1
ATOM 1300 O O . SER A 1 165 ? 15.102 6.277 2.107 1 53.19 165 SER A O 1
ATOM 1302 N N . LYS A 1 166 ? 14.297 4.637 2.537 1 51.72 166 LYS A N 1
ATOM 1303 C CA . LYS A 1 166 ? 14.547 3.834 1.345 1 51.72 166 LYS A CA 1
ATOM 1304 C C . LYS A 1 166 ? 13.648 4.266 0.191 1 51.72 166 LYS A C 1
ATOM 1306 O O . LYS A 1 166 ? 12.422 4.27 0.322 1 51.72 166 LYS A O 1
ATOM 1311 N N . VAL A 1 167 ? 14.195 5.301 -0.465 1 54.28 167 VAL A N 1
ATOM 1312 C CA . VAL A 1 167 ? 13.539 5.652 -1.719 1 54.28 167 VAL A CA 1
ATOM 1313 C C . VAL A 1 167 ? 13.773 4.555 -2.754 1 54.28 167 VAL A C 1
ATOM 1315 O O . VAL A 1 167 ? 14.922 4.285 -3.127 1 54.28 167 VAL A O 1
ATOM 1318 N N . SER A 1 168 ? 13.039 3.441 -2.627 1 52.47 168 SER A N 1
ATOM 1319 C CA . SER A 1 168 ? 13.18 2.482 -3.717 1 52.47 168 SER A CA 1
ATOM 1320 C C . SER A 1 168 ? 12.289 2.854 -4.898 1 52.47 168 SER A C 1
ATOM 1322 O O . SER A 1 168 ? 11.188 3.373 -4.715 1 52.47 168 SER A O 1
ATOM 1324 N N . ASP A 1 169 ? 12.977 3.133 -6 1 48.94 169 ASP A N 1
ATOM 1325 C CA . ASP A 1 169 ? 12.234 3.391 -7.227 1 48.94 169 ASP A CA 1
ATOM 1326 C C . ASP A 1 169 ? 11.719 2.092 -7.84 1 48.94 169 ASP A C 1
ATOM 1328 O O . ASP A 1 169 ? 12.055 1.001 -7.375 1 48.94 169 ASP A O 1
ATOM 1332 N N . SER A 1 170 ? 10.672 2.258 -8.656 1 43.22 170 SER A N 1
ATOM 1333 C CA . SER A 1 170 ? 9.961 1.169 -9.312 1 43.22 170 SER A CA 1
ATOM 1334 C C . SER A 1 170 ? 10.93 0.102 -9.812 1 43.22 170 SER A C 1
ATOM 1336 O O . SER A 1 170 ? 10.531 -1.042 -10.047 1 43.22 170 SER A O 1
ATOM 1338 N N . ASN A 1 171 ? 12.086 0.495 -10.094 1 43.06 171 ASN A N 1
ATOM 1339 C CA . ASN A 1 171 ? 13.07 -0.426 -10.656 1 43.06 171 ASN A CA 1
ATOM 1340 C C . ASN A 1 171 ? 13.898 -1.093 -9.562 1 43.06 171 ASN A C 1
ATOM 1342 O O . ASN A 1 171 ? 14.945 -1.673 -9.844 1 43.06 171 ASN A O 1
ATOM 1346 N N . ASN A 1 172 ? 13.281 -1.146 -8.391 1 42.06 172 ASN A N 1
ATOM 1347 C CA . ASN A 1 172 ? 13.977 -1.788 -7.277 1 42.06 172 ASN A CA 1
ATOM 1348 C C . ASN A 1 172 ? 15.297 -1.098 -6.969 1 42.06 172 ASN A C 1
ATOM 1350 O O . ASN A 1 172 ? 16.203 -1.706 -6.383 1 42.06 172 ASN A O 1
ATOM 1354 N N . ASN A 1 173 ? 15.469 -0.014 -7.617 1 39.59 173 ASN A N 1
ATOM 1355 C CA . ASN A 1 173 ? 16.688 0.687 -7.219 1 39.59 173 ASN A CA 1
ATOM 135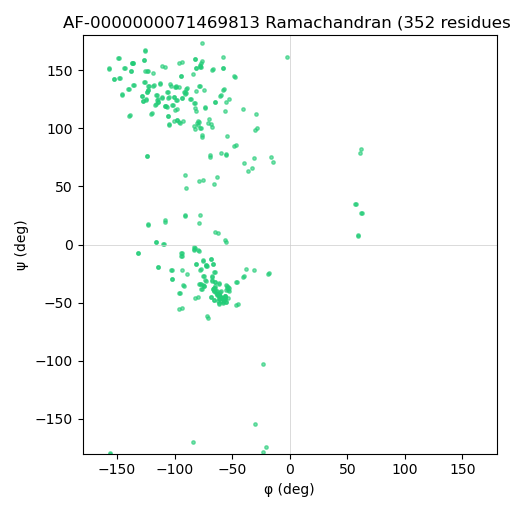6 C C . ASN A 1 173 ? 16.5 1.427 -5.895 1 39.59 173 ASN A C 1
ATOM 1358 O O . ASN A 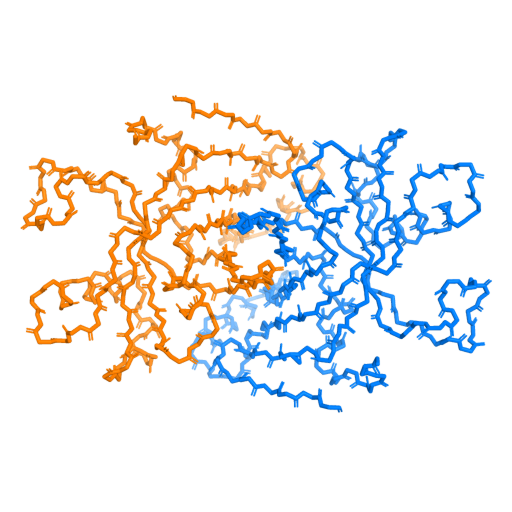1 173 ? 15.555 2.207 -5.746 1 39.59 173 ASN A O 1
ATOM 1362 N N . VAL A 1 174 ? 16.969 0.86 -4.855 1 42.59 174 VAL A N 1
ATOM 1363 C CA . VAL A 1 174 ? 16.922 1.426 -3.512 1 42.59 174 VAL A CA 1
ATOM 1364 C C . VAL A 1 174 ? 18.016 2.482 -3.354 1 42.59 174 VAL A C 1
ATOM 1366 O O . VAL A 1 174 ? 19.172 2.229 -3.656 1 42.59 174 VAL A O 1
ATOM 1369 N N . GLU A 1 175 ? 17.609 3.812 -3.363 1 38.41 175 GLU A N 1
ATOM 1370 C CA . GLU A 1 175 ? 18.609 4.812 -2.994 1 38.41 175 GLU A CA 1
ATOM 1371 C C . GLU A 1 175 ? 18.484 5.195 -1.521 1 38.41 175 GLU A C 1
ATOM 1373 O O . GLU A 1 175 ? 17.391 5.473 -1.034 1 38.41 175 GLU A O 1
ATOM 1378 N N . ASN A 1 176 ? 19.328 4.77 -0.685 1 41.03 176 ASN A N 1
ATOM 1379 C CA . ASN A 1 176 ? 19.422 5.141 0.723 1 41.03 176 ASN A CA 1
ATOM 1380 C C . ASN A 1 176 ? 19.891 6.582 0.889 1 41.03 176 ASN A C 1
ATOM 1382 O O . ASN A 1 176 ? 20.844 7.012 0.227 1 41.03 176 ASN A O 1
ATOM 1386 N N . PHE A 1 177 ? 19.047 7.492 1.291 1 31.75 177 PHE A N 1
ATOM 1387 C CA . PHE A 1 177 ? 19.562 8.828 1.533 1 31.75 177 PHE A CA 1
ATOM 1388 C C . PHE A 1 177 ? 19.781 9.07 3.023 1 31.75 177 PHE A C 1
ATOM 1390 O O . PHE A 1 177 ? 18.938 8.688 3.844 1 31.75 177 PHE A O 1
ATOM 1397 N N . LYS A 1 178 ? 21.016 9.094 3.543 1 36.16 178 LYS A N 1
ATOM 1398 C CA . LYS A 1 178 ? 21.469 9.516 4.867 1 36.16 178 LYS A CA 1
ATOM 1399 C C . LYS A 1 178 ? 21.344 11.023 5.043 1 36.16 178 LYS A C 1
ATOM 1401 O O . LYS A 1 178 ? 21.562 11.781 4.098 1 36.16 178 LYS A O 1
ATOM 1406 N N . MET B 1 1 ? -10.766 -21.656 5.473 1 36 1 MET B N 1
ATOM 1407 C CA . MET B 1 1 ? -10.438 -21.062 4.184 1 36 1 MET B CA 1
ATOM 1408 C C . MET B 1 1 ? -11.656 -20.359 3.584 1 36 1 MET B C 1
ATOM 1410 O O . MET B 1 1 ? -12.711 -20.969 3.416 1 36 1 MET B O 1
ATOM 1414 N N . THR B 1 2 ? -11.883 -19.219 3.889 1 43.19 2 THR B N 1
ATOM 1415 C CA . THR B 1 2 ? -13.156 -18.672 3.453 1 43.19 2 THR B CA 1
ATOM 1416 C C . THR B 1 2 ? -13.32 -18.797 1.941 1 43.19 2 THR B C 1
ATOM 1418 O O . THR B 1 2 ? -12.547 -18.203 1.178 1 43.19 2 THR B O 1
ATOM 1421 N N . ASN B 1 3 ? -13.633 -20.016 1.535 1 52.22 3 ASN B N 1
ATOM 1422 C CA . ASN B 1 3 ? -13.945 -20.609 0.237 1 52.22 3 ASN B CA 1
ATOM 1423 C C . ASN B 1 3 ? -15.094 -19.875 -0.453 1 52.22 3 ASN B C 1
ATOM 1425 O O . ASN B 1 3 ? -15.719 -20.406 -1.372 1 52.22 3 ASN B O 1
ATOM 1429 N N . GLY B 1 4 ? -15.492 -18.891 0.211 1 57.25 4 GLY B N 1
ATOM 1430 C CA . GLY B 1 4 ? -16.656 -18.438 -0.527 1 57.25 4 GLY B CA 1
ATOM 1431 C C . GLY B 1 4 ? -16.297 -17.547 -1.71 1 57.25 4 GLY B C 1
ATOM 1432 O O . GLY B 1 4 ? -15.141 -17.172 -1.882 1 57.25 4 GLY B O 1
ATOM 1433 N N . PRO B 1 5 ? -17.219 -17.469 -2.615 1 64.69 5 PRO B N 1
ATOM 1434 C CA . PRO B 1 5 ? -17.016 -16.703 -3.848 1 64.69 5 PRO B CA 1
ATOM 1435 C C . PRO B 1 5 ? -16.734 -15.234 -3.588 1 64.69 5 PRO B C 1
ATOM 1437 O O . PRO B 1 5 ? -17.266 -14.656 -2.631 1 64.69 5 PRO B O 1
ATOM 1440 N N . LEU B 1 6 ? -15.656 -14.688 -4.168 1 77.25 6 LEU B N 1
ATOM 1441 C CA . LEU B 1 6 ? -15.43 -13.242 -4.188 1 77.25 6 LEU B CA 1
ATOM 1442 C C . LEU B 1 6 ? -16.609 -12.523 -4.84 1 77.25 6 LEU B C 1
ATOM 1444 O O . LEU B 1 6 ? -17.172 -13 -5.828 1 77.25 6 LEU B O 1
ATOM 1448 N N . PRO B 1 7 ? -17.031 -11.453 -4.145 1 79.25 7 PRO B N 1
ATOM 1449 C CA . PRO B 1 7 ? -18.016 -10.648 -4.871 1 79.25 7 PRO B CA 1
ATOM 1450 C C . PRO B 1 7 ? -17.578 -10.344 -6.305 1 79.25 7 PRO B C 1
ATOM 1452 O O . PRO B 1 7 ? -16.391 -10.188 -6.574 1 79.25 7 PRO B O 1
ATOM 1455 N N . THR B 1 8 ? -18.547 -10.312 -7.152 1 81.56 8 THR B N 1
ATOM 1456 C CA . THR B 1 8 ? -18.297 -10.125 -8.578 1 81.56 8 THR B CA 1
ATOM 1457 C C . THR B 1 8 ? -17.453 -8.883 -8.828 1 81.56 8 THR B C 1
ATOM 1459 O O . THR B 1 8 ? -16.531 -8.906 -9.648 1 81.56 8 THR B O 1
ATOM 1462 N N . ARG B 1 9 ? -17.719 -7.84 -8.094 1 78.75 9 ARG B N 1
ATOM 1463 C CA . ARG B 1 9 ? -17 -6.586 -8.297 1 78.75 9 ARG B CA 1
ATOM 1464 C C . ARG B 1 9 ? -15.516 -6.734 -7.945 1 78.75 9 ARG B C 1
ATOM 1466 O O . ARG B 1 9 ? -14.648 -6.184 -8.625 1 78.75 9 ARG B O 1
ATOM 1473 N N . VAL B 1 10 ? -15.305 -7.445 -6.91 1 83.94 10 VAL B N 1
ATOM 1474 C CA . VAL B 1 10 ? -13.93 -7.676 -6.477 1 83.94 10 VAL B CA 1
ATOM 1475 C C . VAL B 1 10 ? -13.211 -8.562 -7.488 1 83.94 10 VAL B C 1
ATOM 1477 O O . VAL B 1 10 ? -12.07 -8.289 -7.867 1 83.94 10 VAL B O 1
ATOM 1480 N N . HIS B 1 11 ? -13.93 -9.555 -7.852 1 86.06 11 HIS B N 1
ATOM 1481 C CA . HIS B 1 11 ? -13.375 -10.453 -8.859 1 86.06 11 HIS B CA 1
ATOM 1482 C C . HIS B 1 11 ? -12.984 -9.695 -10.125 1 86.06 11 HIS B C 1
ATOM 1484 O O . HIS B 1 11 ? -11.898 -9.891 -10.664 1 86.06 11 HIS B O 1
ATOM 1490 N N . ASP B 1 12 ? -13.859 -8.859 -10.562 1 84.31 12 ASP B N 1
ATOM 1491 C CA . ASP B 1 12 ? -13.617 -8.078 -11.773 1 84.31 12 ASP B CA 1
ATOM 1492 C C . ASP B 1 12 ? -12.414 -7.156 -11.602 1 84.31 12 ASP B C 1
ATOM 1494 O O . ASP B 1 12 ? -11.586 -7.035 -12.508 1 84.31 12 ASP B O 1
ATOM 1498 N N . LEU B 1 13 ? -12.375 -6.551 -10.477 1 84.75 13 LEU B N 1
ATOM 1499 C CA . LEU B 1 13 ? -11.266 -5.648 -10.188 1 84.75 13 LEU B CA 1
ATOM 1500 C C . LEU B 1 13 ? -9.938 -6.395 -10.227 1 84.75 13 LEU B C 1
ATOM 1502 O O . LEU B 1 13 ? -8.984 -5.945 -10.875 1 84.75 13 LEU B O 1
ATOM 1506 N N . LEU B 1 14 ? -9.898 -7.547 -9.617 1 89.75 14 LEU B N 1
ATOM 1507 C CA . LEU B 1 14 ? -8.672 -8.336 -9.555 1 89.75 14 LEU B CA 1
ATOM 1508 C C . LEU B 1 14 ? -8.289 -8.859 -10.938 1 89.75 14 LEU B C 1
ATOM 1510 O O . LEU B 1 14 ? -7.105 -8.984 -11.25 1 89.75 14 LEU B O 1
ATOM 1514 N N . SER B 1 15 ? -9.25 -9.078 -11.703 1 88.5 15 SER B N 1
ATOM 1515 C CA . SER B 1 15 ? -9.008 -9.68 -13.008 1 88.5 15 SER B CA 1
ATOM 1516 C C . SER B 1 15 ? -8.469 -8.648 -14 1 88.5 15 SER B C 1
ATOM 1518 O O . SER B 1 15 ? -7.758 -8.992 -14.945 1 88.5 15 SER B O 1
ATOM 1520 N N . HIS B 1 16 ? -8.711 -7.375 -13.727 1 83.88 16 HIS B N 1
ATOM 1521 C CA . HIS B 1 16 ? -8.383 -6.402 -14.766 1 83.88 16 HIS B CA 1
ATOM 1522 C C . HIS B 1 16 ? -7.25 -5.48 -14.312 1 83.88 16 HIS B C 1
ATOM 1524 O O . HIS B 1 16 ? -6.629 -4.805 -15.141 1 83.88 16 HIS B O 1
ATOM 1530 N N . SER B 1 17 ? -7.051 -5.426 -13.07 1 82.62 17 SER B N 1
ATOM 1531 C CA . SER B 1 17 ? -5.992 -4.547 -12.586 1 82.62 17 SER B CA 1
ATOM 1532 C C . SER B 1 17 ? -4.617 -5.168 -12.789 1 82.62 17 SER B C 1
ATOM 1534 O O . SER B 1 17 ? -4.477 -6.391 -12.82 1 82.62 17 SER B O 1
ATOM 1536 N N . GLN B 1 18 ? -3.637 -4.293 -12.922 1 82.12 18 GLN B N 1
ATOM 1537 C CA . GLN B 1 18 ? -2.283 -4.758 -13.203 1 82.12 18 GLN B CA 1
ATOM 1538 C C . GLN B 1 18 ? -1.418 -4.73 -11.945 1 82.12 18 GLN B C 1
ATOM 1540 O O . GLN B 1 18 ? -0.48 -5.52 -11.812 1 82.12 18 GLN B O 1
ATOM 1545 N N . PHE B 1 19 ? -1.784 -3.785 -11.086 1 84.88 19 PHE B N 1
ATOM 1546 C CA . PHE B 1 19 ? -0.919 -3.543 -9.938 1 84.88 19 PHE B CA 1
ATOM 1547 C C . PHE B 1 19 ? -1.695 -3.697 -8.633 1 84.88 19 PHE B C 1
ATOM 1549 O O . PHE B 1 19 ? -2.914 -3.512 -8.602 1 84.88 19 PHE B O 1
ATOM 1556 N N . LEU B 1 20 ? -1 -4.098 -7.664 1 90.44 20 LEU B N 1
ATOM 1557 C CA . LEU B 1 20 ? -1.536 -4.066 -6.309 1 90.44 20 LEU B CA 1
ATOM 1558 C C . LEU B 1 20 ? -0.494 -3.543 -5.324 1 90.44 20 LEU B C 1
ATOM 1560 O O . LEU B 1 20 ? 0.697 -3.504 -5.637 1 90.44 20 LEU B O 1
ATOM 1564 N N . HIS B 1 21 ? -0.945 -3.039 -4.277 1 92.12 21 HIS B N 1
ATOM 1565 C CA . HIS B 1 21 ? -0.089 -2.65 -3.164 1 92.12 21 HIS B CA 1
ATOM 1566 C C . HIS B 1 21 ? -0.067 -3.727 -2.084 1 92.12 21 HIS B C 1
ATOM 1568 O O . HIS B 1 21 ? -1.119 -4.125 -1.577 1 92.12 21 HIS B O 1
ATOM 1574 N N . LEU B 1 22 ? 1.132 -4.16 -1.765 1 96.44 22 LEU B N 1
ATOM 1575 C CA . LEU B 1 22 ? 1.347 -5.266 -0.837 1 96.44 22 LEU B CA 1
ATOM 1576 C C . LEU B 1 22 ? 1.921 -4.762 0.483 1 96.44 22 LEU B C 1
ATOM 1578 O O . LEU B 1 22 ? 3.01 -4.184 0.511 1 96.44 22 LEU B O 1
ATOM 1582 N N . ALA B 1 23 ? 1.192 -4.984 1.539 1 98.12 23 ALA B N 1
ATOM 1583 C CA . ALA B 1 23 ? 1.739 -4.719 2.867 1 98.12 23 ALA B CA 1
ATOM 1584 C C . ALA B 1 23 ? 2.207 -6.008 3.537 1 98.12 23 ALA B C 1
ATOM 1586 O O . ALA B 1 23 ? 1.454 -6.98 3.615 1 98.12 23 ALA B O 1
ATOM 1587 N N . THR B 1 24 ? 3.408 -5.992 3.967 1 98.62 24 THR B N 1
ATOM 1588 C CA . THR B 1 24 ? 4.016 -7.055 4.762 1 98.62 24 THR B CA 1
ATOM 1589 C C . THR B 1 24 ? 4.602 -6.496 6.055 1 98.62 24 THR B C 1
ATOM 1591 O O . THR B 1 24 ? 4.633 -5.281 6.254 1 98.62 24 THR B O 1
ATOM 1594 N N . CYS B 1 25 ? 4.953 -7.398 7.004 1 98.56 25 CYS B N 1
ATOM 1595 C CA . CYS B 1 25 ? 5.676 -6.93 8.18 1 98.56 25 CYS B CA 1
ATOM 1596 C C . CYS B 1 25 ? 6.461 -8.07 8.82 1 98.56 25 CYS B C 1
ATOM 1598 O O . CYS B 1 25 ? 6.141 -9.242 8.625 1 98.56 25 CYS B O 1
ATOM 1600 N N . SER B 1 26 ? 7.445 -7.703 9.398 1 98 26 SER B N 1
ATOM 1601 C CA . SER B 1 26 ? 8.227 -8.539 10.305 1 98 26 SER B CA 1
ATOM 1602 C C . SER B 1 26 ? 8.695 -7.758 11.523 1 98 26 SER B C 1
ATOM 1604 O O . SER B 1 26 ? 9.109 -6.602 11.406 1 98 26 SER B O 1
ATOM 1606 N N . ASP B 1 27 ? 8.539 -8.344 12.766 1 97.56 27 ASP B N 1
ATOM 1607 C CA . ASP B 1 27 ? 8.914 -7.691 14.016 1 97.56 27 ASP B CA 1
ATOM 1608 C C . ASP B 1 27 ? 8.188 -6.355 14.18 1 97.56 27 ASP B C 1
ATOM 1610 O O . ASP B 1 27 ? 8.789 -5.363 14.602 1 97.56 27 ASP B O 1
ATOM 1614 N N . ASN B 1 28 ? 7.008 -6.359 13.711 1 97.81 28 ASN B N 1
ATOM 1615 C CA . ASN B 1 28 ? 6.113 -5.211 13.797 1 97.81 28 ASN B CA 1
ATOM 1616 C C . ASN B 1 28 ? 6.672 -4.004 13.047 1 97.81 28 ASN B C 1
ATOM 1618 O O . ASN B 1 28 ? 6.453 -2.861 13.461 1 97.81 28 ASN B O 1
ATOM 1622 N N . ILE B 1 29 ? 7.484 -4.254 12.023 1 97.81 29 ILE B N 1
ATOM 1623 C CA . ILE B 1 29 ? 7.891 -3.207 11.094 1 97.81 29 ILE B CA 1
ATOM 1624 C C . ILE B 1 29 ? 7.16 -3.389 9.766 1 97.81 29 ILE B C 1
ATOM 1626 O O . ILE B 1 29 ? 7.422 -4.344 9.031 1 97.81 29 ILE B O 1
ATOM 1630 N N . PRO B 1 30 ? 6.27 -2.523 9.445 1 98.25 30 PRO B N 1
ATOM 1631 C CA . PRO B 1 30 ? 5.5 -2.662 8.203 1 98.25 30 PRO B CA 1
ATOM 1632 C C . PRO B 1 30 ? 6.289 -2.242 6.969 1 98.25 30 PRO B C 1
ATOM 1634 O O . PRO B 1 30 ? 7.23 -1.449 7.07 1 98.25 30 PRO B O 1
ATOM 1637 N N . HIS B 1 31 ? 5.945 -2.785 5.848 1 96.69 31 HIS B N 1
ATOM 1638 C CA . HIS B 1 31 ? 6.52 -2.445 4.547 1 96.69 31 HIS B CA 1
ATOM 1639 C C . HIS B 1 31 ? 5.473 -2.543 3.441 1 96.69 31 HIS B C 1
ATOM 1641 O O . HIS B 1 31 ? 4.746 -3.535 3.355 1 96.69 31 HIS B O 1
ATOM 1647 N N . VAL B 1 32 ? 5.379 -1.474 2.652 1 95.5 32 VAL B N 1
ATOM 1648 C CA . VAL B 1 32 ? 4.461 -1.49 1.52 1 95.5 32 VAL B CA 1
ATOM 1649 C C . VAL B 1 32 ? 5.246 -1.462 0.212 1 95.5 32 VAL B C 1
ATOM 1651 O O . VAL B 1 32 ? 6.258 -0.762 0.104 1 95.5 32 VAL B O 1
ATOM 1654 N N . SER B 1 33 ? 4.82 -2.24 -0.73 1 91.62 33 SER B N 1
ATOM 1655 C CA . SER B 1 33 ? 5.449 -2.301 -2.045 1 91.62 33 SER B CA 1
ATOM 1656 C C . SER B 1 33 ? 4.406 -2.348 -3.156 1 91.62 33 SER B C 1
ATOM 1658 O O . SER B 1 33 ? 3.293 -2.836 -2.949 1 91.62 33 SER B O 1
ATOM 1660 N N . LEU B 1 34 ? 4.762 -1.825 -4.227 1 88.88 34 LEU B N 1
ATOM 1661 C CA . LEU B 1 34 ? 3.971 -1.915 -5.449 1 88.88 34 LEU B CA 1
ATOM 1662 C C . LEU B 1 34 ? 4.375 -3.137 -6.27 1 88.88 34 LEU B C 1
ATOM 1664 O O . LEU B 1 34 ? 5.559 -3.342 -6.547 1 88.88 34 LEU B O 1
ATOM 1668 N N . MET B 1 35 ? 3.324 -3.912 -6.656 1 88.56 35 MET B N 1
ATOM 1669 C CA . MET B 1 35 ? 3.643 -5.168 -7.328 1 88.56 35 MET B CA 1
ATOM 1670 C C . MET B 1 35 ? 2.748 -5.379 -8.547 1 88.56 35 MET B C 1
ATOM 1672 O O . MET B 1 35 ? 1.55 -5.098 -8.5 1 88.56 35 MET B O 1
ATOM 1676 N N . ASN B 1 36 ? 3.402 -5.844 -9.633 1 88.25 36 ASN B N 1
ATOM 1677 C CA . ASN B 1 36 ? 2.588 -6.598 -10.578 1 88.25 36 ASN B CA 1
ATOM 1678 C C . ASN B 1 36 ? 2.113 -7.918 -9.984 1 88.25 36 ASN B C 1
ATOM 1680 O O . ASN B 1 36 ? 2.799 -8.508 -9.141 1 88.25 36 ASN B O 1
ATOM 1684 N N . TYR B 1 37 ? 0.95 -8.297 -10.492 1 92.94 37 TYR B N 1
ATOM 1685 C CA . TYR B 1 37 ? 0.453 -9.562 -9.961 1 92.94 37 TYR B CA 1
ATOM 1686 C C . TYR B 1 37 ? -0.353 -10.32 -11.008 1 92.94 37 TYR B C 1
ATOM 1688 O O . TYR B 1 37 ? -0.704 -9.758 -12.055 1 92.94 37 TYR B O 1
ATOM 1696 N N . THR B 1 38 ? -0.493 -11.578 -10.789 1 95.19 38 THR B N 1
ATOM 1697 C CA . THR B 1 38 ? -1.399 -12.422 -11.555 1 95.19 38 THR B CA 1
ATOM 1698 C C . THR B 1 38 ? -2.492 -13 -10.656 1 95.19 38 THR B C 1
ATOM 1700 O O . THR B 1 38 ? -2.199 -13.625 -9.633 1 95.19 38 THR B O 1
ATOM 1703 N N . PHE B 1 39 ? -3.711 -12.664 -11.016 1 95 39 PHE B N 1
ATOM 1704 C CA . PHE B 1 39 ? -4.848 -13.234 -10.312 1 95 39 PHE B CA 1
ATOM 1705 C C . PHE B 1 39 ? -5.184 -14.617 -10.852 1 95 39 PHE B C 1
ATOM 1707 O O . PHE B 1 39 ? -5.449 -14.773 -12.047 1 95 39 PHE B O 1
ATOM 1714 N N . ILE B 1 40 ? -5.156 -15.562 -9.992 1 92.75 40 ILE B N 1
ATOM 1715 C CA . ILE B 1 40 ? -5.438 -16.938 -10.391 1 92.75 40 ILE B CA 1
ATOM 1716 C C . ILE B 1 40 ? -6.832 -17.344 -9.914 1 92.75 40 ILE B C 1
ATOM 1718 O O . ILE B 1 40 ? -7.047 -17.547 -8.719 1 92.75 40 ILE B O 1
ATOM 1722 N N . GLU B 1 41 ? -7.754 -17.344 -10.891 1 83.56 41 GLU B N 1
ATOM 1723 C CA . GLU B 1 41 ? -9.141 -17.719 -10.617 1 83.56 41 GLU B CA 1
ATOM 1724 C C . GLU B 1 41 ? -9.352 -19.219 -10.812 1 83.56 41 GLU B C 1
ATOM 1726 O O . GLU B 1 41 ? -10.469 -19.719 -10.633 1 83.56 41 GLU B O 1
ATOM 1731 N N . ASN B 1 42 ? -8.633 -19.953 -10.336 1 69.06 42 ASN B N 1
ATOM 1732 C CA . ASN B 1 42 ? -8.68 -21.359 -10.719 1 69.06 42 ASN B CA 1
ATOM 1733 C C . ASN B 1 42 ? -9.883 -22.062 -10.102 1 69.06 42 ASN B C 1
ATOM 1735 O O . ASN B 1 42 ? -10.305 -21.719 -8.992 1 69.06 42 ASN B O 1
ATOM 1739 N N . ASP B 1 43 ? -10.477 -22.766 -11.055 1 66.25 43 ASP B N 1
ATOM 1740 C CA . ASP B 1 43 ? -11.367 -23.812 -10.586 1 66.25 43 ASP B CA 1
ATOM 1741 C C . ASP B 1 43 ? -10.578 -25.047 -10.164 1 66.25 43 ASP B C 1
ATOM 1743 O O . ASP B 1 43 ? -9.977 -25.734 -11 1 66.25 43 ASP B O 1
ATOM 1747 N N . PRO B 1 44 ? -10.484 -25.25 -8.93 1 66 44 PRO B N 1
ATOM 1748 C CA . PRO B 1 44 ? -9.648 -26.344 -8.422 1 66 44 PRO B CA 1
ATOM 1749 C C . PRO B 1 44 ? -9.875 -27.656 -9.172 1 66 44 PRO B C 1
ATOM 1751 O O . PRO B 1 44 ? -8.93 -28.422 -9.375 1 66 44 PRO B O 1
ATOM 1754 N N . SER B 1 45 ? -11.016 -27.828 -9.594 1 67.81 45 SER B N 1
ATOM 1755 C CA . SER B 1 45 ? -11.344 -29.094 -10.242 1 67.81 45 SER B CA 1
ATOM 1756 C C . SER B 1 45 ? -10.711 -29.203 -11.625 1 67.81 45 SER B C 1
ATOM 1758 O O . SER B 1 45 ? -10.516 -30.297 -12.148 1 67.81 45 SER B O 1
ATOM 1760 N N . SER B 1 46 ? -10.367 -28.172 -12.109 1 67.94 46 SER B N 1
ATOM 1761 C CA . SER B 1 46 ? -9.938 -28.188 -13.5 1 67.94 46 SER B CA 1
ATOM 1762 C C . SER B 1 46 ? -8.43 -27.969 -13.617 1 67.94 46 SER B C 1
ATOM 1764 O O . SER B 1 46 ? -7.867 -28.031 -14.711 1 67.94 46 SER B O 1
ATOM 1766 N N . SER B 1 47 ? -7.793 -27.812 -12.539 1 73.31 47 SER B N 1
ATOM 1767 C CA . SER B 1 47 ? -6.387 -27.438 -12.656 1 73.31 47 SER B CA 1
ATOM 1768 C C . SER B 1 47 ? -5.492 -28.672 -12.727 1 73.31 47 SER B C 1
ATOM 1770 O O . SER B 1 47 ? -5.746 -29.656 -12.039 1 73.31 47 SER B O 1
ATOM 1772 N N . ASN B 1 48 ? -4.566 -28.703 -13.609 1 75.12 48 ASN B N 1
ATOM 1773 C CA . ASN B 1 48 ? -3.559 -29.75 -13.695 1 75.12 48 ASN B CA 1
ATOM 1774 C C . ASN B 1 48 ? -2.395 -29.5 -12.742 1 75.12 48 ASN B C 1
ATOM 1776 O O . ASN B 1 48 ? -1.499 -30.328 -12.609 1 75.12 48 ASN B O 1
ATOM 1780 N N . CYS B 1 49 ? -2.439 -28.438 -12.062 1 81.44 49 CYS B N 1
ATOM 1781 C CA . CYS B 1 49 ? -1.418 -28.094 -11.078 1 81.44 49 CYS B CA 1
ATOM 1782 C C . CYS B 1 49 ? -1.885 -28.438 -9.664 1 81.44 49 CYS B C 1
ATOM 1784 O O . CYS B 1 49 ? -2.885 -27.891 -9.188 1 81.44 49 CYS B O 1
ATOM 1786 N N . GLU B 1 50 ? -1.187 -29.375 -9.031 1 81.75 50 GLU B N 1
ATOM 1787 C CA . GLU B 1 50 ? -1.576 -29.891 -7.723 1 81.75 50 GLU B CA 1
ATOM 1788 C C . GLU B 1 50 ? -1.74 -28.75 -6.711 1 81.75 50 GLU B C 1
ATOM 1790 O O . GLU B 1 50 ? -2.662 -28.781 -5.891 1 81.75 50 GLU B O 1
ATOM 1795 N N . LEU B 1 51 ? -0.926 -27.781 -6.844 1 83.75 51 LEU B N 1
ATOM 1796 C CA . LEU B 1 51 ? -0.95 -26.672 -5.906 1 83.75 51 LEU B CA 1
ATOM 1797 C C . LEU B 1 51 ? -2.236 -25.859 -6.051 1 83.75 51 LEU B C 1
ATOM 1799 O O . LEU B 1 51 ? -2.703 -25.25 -5.086 1 83.75 51 LEU B O 1
ATOM 1803 N N . LEU B 1 52 ? -2.803 -25.875 -7.238 1 84.69 52 LEU B N 1
ATOM 1804 C CA . LEU B 1 52 ? -3.979 -25.047 -7.512 1 84.69 52 LEU B CA 1
ATOM 1805 C C . LEU B 1 52 ? -5.258 -25.859 -7.285 1 84.69 52 LEU B C 1
ATOM 1807 O O . LEU B 1 52 ? -6.359 -25.297 -7.359 1 84.69 52 LEU B O 1
ATOM 1811 N N . LYS B 1 53 ? -5.18 -27.125 -7.047 1 81.56 53 LYS B N 1
ATOM 1812 C CA . LYS B 1 53 ? -6.359 -27.969 -6.852 1 81.56 53 LYS B CA 1
ATOM 1813 C C . LYS B 1 53 ? -7.023 -27.672 -5.508 1 81.56 53 LYS B C 1
ATOM 1815 O O . LYS B 1 53 ? -8.203 -27.984 -5.312 1 81.56 53 LYS B O 1
ATOM 1820 N N . SER B 1 54 ? -6.332 -27.078 -4.656 1 75.31 54 SER B N 1
ATOM 1821 C CA . SER B 1 54 ? -6.895 -26.891 -3.324 1 75.31 54 SER B CA 1
ATOM 1822 C C . SER B 1 54 ? -7.086 -25.406 -3.014 1 75.31 54 SER B C 1
ATOM 1824 O O . SER B 1 54 ? -7.477 -25.047 -1.9 1 75.31 54 SER B O 1
ATOM 1826 N N . ALA B 1 55 ? -6.785 -24.562 -3.938 1 74 55 ALA B N 1
ATOM 1827 C CA . ALA B 1 55 ? -6.836 -23.141 -3.623 1 74 55 ALA B CA 1
ATOM 1828 C C . ALA B 1 55 ? -7.664 -22.375 -4.652 1 74 55 ALA B C 1
ATOM 1830 O O . ALA B 1 55 ? -7.555 -22.641 -5.855 1 74 55 ALA B O 1
ATOM 1831 N N . GLN B 1 56 ? -8.641 -21.609 -4.059 1 78.38 56 GLN B N 1
ATOM 1832 C CA . GLN B 1 56 ? -9.438 -20.75 -4.926 1 78.38 56 GLN B CA 1
ATOM 1833 C C . GLN B 1 56 ? -9 -19.281 -4.793 1 78.38 56 GLN B C 1
ATOM 1835 O O . GLN B 1 56 ? -8.641 -18.844 -3.701 1 78.38 56 GLN B O 1
ATOM 1840 N N . HIS B 1 57 ? -8.906 -18.562 -5.82 1 87.06 57 HIS B N 1
ATOM 1841 C CA . HIS B 1 57 ? -8.641 -17.141 -5.906 1 87.06 57 HIS B CA 1
ATOM 1842 C C . HIS B 1 57 ? -7.277 -16.797 -5.309 1 87.06 57 HIS B C 1
ATOM 1844 O O . HIS B 1 57 ? -7.195 -16.359 -4.152 1 87.06 57 HIS B O 1
ATOM 1850 N N . MET B 1 58 ? -6.27 -16.984 -5.922 1 92.56 58 MET B N 1
ATOM 1851 C CA . MET B 1 58 ? -4.902 -16.75 -5.473 1 92.56 58 MET B CA 1
ATOM 1852 C C . MET B 1 58 ? -4.297 -15.547 -6.195 1 92.56 58 MET B C 1
ATOM 1854 O O . MET B 1 58 ? -4.695 -15.227 -7.316 1 92.56 58 MET B O 1
ATOM 1858 N N . ILE B 1 59 ? -3.404 -14.977 -5.496 1 95.5 59 ILE B N 1
ATOM 1859 C CA . ILE B 1 59 ? -2.582 -13.922 -6.078 1 95.5 59 ILE B CA 1
ATOM 1860 C C . ILE B 1 59 ? -1.146 -14.414 -6.242 1 95.5 59 ILE B C 1
ATOM 1862 O O . ILE B 1 59 ? -0.566 -14.977 -5.312 1 95.5 59 ILE B O 1
ATOM 1866 N N . LEU B 1 60 ? -0.667 -14.273 -7.453 1 96.75 60 LEU B N 1
ATOM 1867 C CA . LEU B 1 60 ? 0.722 -14.617 -7.738 1 96.75 60 LEU B CA 1
ATOM 1868 C C . LEU B 1 60 ? 1.568 -13.359 -7.91 1 96.75 60 LEU B C 1
ATOM 1870 O O . LEU B 1 60 ? 1.218 -12.469 -8.688 1 96.75 60 LEU B O 1
ATOM 1874 N N . ILE B 1 61 ? 2.688 -13.312 -7.109 1 95.44 61 ILE B N 1
ATOM 1875 C CA . ILE B 1 61 ? 3.633 -12.211 -7.289 1 95.44 61 ILE B CA 1
ATOM 1876 C C . ILE B 1 61 ? 5.035 -12.773 -7.508 1 95.44 61 ILE B C 1
ATOM 1878 O O . ILE B 1 61 ? 5.305 -13.938 -7.195 1 95.44 61 ILE B O 1
ATOM 1882 N N . ALA B 1 62 ? 5.871 -11.93 -8.109 1 94.31 62 ALA B N 1
ATOM 1883 C CA . ALA B 1 62 ? 7.277 -12.242 -8.32 1 94.31 62 ALA B CA 1
ATOM 1884 C C . ALA B 1 62 ? 8.18 -11.188 -7.688 1 94.31 62 ALA B C 1
ATOM 1886 O O . ALA B 1 62 ? 7.934 -9.984 -7.824 1 94.31 62 ALA B O 1
ATOM 1887 N N . THR B 1 63 ? 9.172 -11.648 -6.973 1 91.38 63 THR B N 1
ATOM 1888 C CA . THR B 1 63 ? 10.086 -10.703 -6.332 1 91.38 63 THR B CA 1
ATOM 1889 C C . THR B 1 63 ? 11.469 -11.336 -6.148 1 91.38 63 THR B C 1
ATOM 1891 O O . THR B 1 63 ? 11.578 -12.523 -5.859 1 91.38 63 THR B O 1
ATOM 1894 N N . PRO B 1 64 ? 12.5 -10.531 -6.332 1 90.69 64 PRO B N 1
ATOM 1895 C CA . PRO B 1 64 ? 13.82 -11.062 -5.973 1 90.69 64 PRO B CA 1
ATOM 1896 C C . PRO B 1 64 ? 13.898 -11.492 -4.512 1 90.69 64 PRO B C 1
ATOM 1898 O O . PRO B 1 64 ? 13.234 -10.906 -3.652 1 90.69 64 PRO B O 1
ATOM 1901 N N . GLN B 1 65 ? 14.711 -12.43 -4.172 1 93.38 65 GLN B N 1
ATOM 1902 C CA . GLN B 1 65 ? 14.797 -13.047 -2.852 1 93.38 65 GLN B CA 1
ATOM 1903 C C . GLN B 1 65 ? 15.57 -12.164 -1.88 1 93.38 65 GLN B C 1
ATOM 1905 O O . GLN B 1 65 ? 15.609 -12.43 -0.678 1 93.38 65 GLN B O 1
ATOM 1910 N N . ASN B 1 66 ? 16.125 -11.078 -2.334 1 89.06 66 ASN B N 1
ATOM 1911 C CA . ASN B 1 66 ? 16.906 -10.188 -1.478 1 89.06 66 ASN B CA 1
ATOM 1912 C C . ASN B 1 66 ? 16.156 -8.883 -1.197 1 89.06 66 ASN B C 1
ATOM 1914 O O . ASN B 1 66 ? 16.766 -7.879 -0.839 1 89.06 66 ASN B O 1
ATOM 1918 N N . THR B 1 67 ? 14.938 -8.859 -1.337 1 88.88 67 THR B N 1
ATOM 1919 C CA . THR B 1 67 ? 14.117 -7.684 -1.07 1 88.88 67 THR B CA 1
ATOM 1920 C C . THR B 1 67 ? 13.531 -7.742 0.338 1 88.88 67 THR B C 1
ATOM 1922 O O . THR B 1 67 ? 13.414 -8.82 0.923 1 88.88 67 THR B O 1
ATOM 1925 N N . LYS B 1 68 ? 13.18 -6.633 0.919 1 92.5 68 LYS B N 1
ATOM 1926 C CA . LYS B 1 68 ? 12.547 -6.535 2.23 1 92.5 68 LYS B CA 1
ATOM 1927 C C . LYS B 1 68 ? 11.203 -7.262 2.248 1 92.5 68 LYS B C 1
ATOM 1929 O O . LYS B 1 68 ? 10.891 -7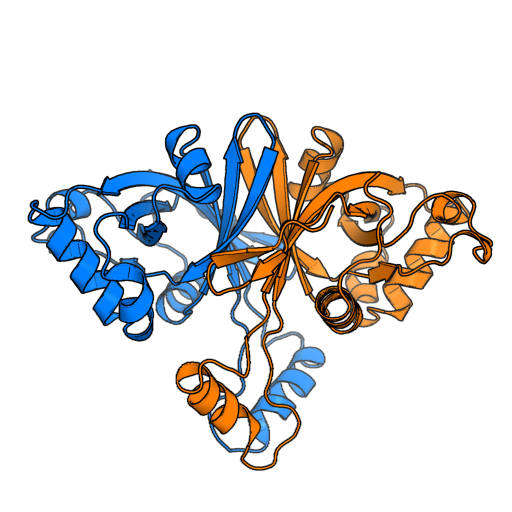.977 3.201 1 92.5 68 LYS B O 1
ATOM 1934 N N . LYS B 1 69 ? 10.383 -7.059 1.186 1 94 69 LYS B N 1
ATOM 1935 C CA . LYS B 1 69 ? 9.078 -7.715 1.143 1 94 69 LYS B CA 1
ATOM 1936 C C . LYS B 1 69 ? 9.234 -9.234 1.169 1 94 69 LYS B C 1
ATOM 1938 O O . LYS B 1 69 ? 8.5 -9.922 1.882 1 94 69 LYS B O 1
ATOM 1943 N N . TYR B 1 70 ? 10.211 -9.758 0.446 1 95.69 70 TYR B N 1
ATOM 1944 C CA . TYR B 1 70 ? 10.414 -11.203 0.44 1 95.69 70 TYR B CA 1
ATOM 1945 C C . TYR B 1 70 ? 10.844 -11.695 1.815 1 95.69 70 TYR B C 1
ATOM 1947 O O . TYR B 1 70 ? 10.305 -12.68 2.324 1 95.69 70 TYR B O 1
ATOM 1955 N N . ASN B 1 71 ? 11.805 -11.031 2.389 1 97.25 71 ASN B N 1
ATOM 1956 C CA . ASN B 1 71 ? 12.258 -11.398 3.723 1 97.25 71 ASN B CA 1
ATOM 1957 C C . ASN B 1 71 ? 11.109 -11.391 4.73 1 97.25 71 ASN B C 1
ATOM 1959 O O . ASN B 1 71 ? 10.992 -12.297 5.555 1 97.25 71 ASN B O 1
ATOM 1963 N N . ASN B 1 72 ? 10.32 -10.391 4.664 1 98.38 72 ASN B N 1
ATOM 1964 C CA . ASN B 1 72 ? 9.156 -10.32 5.543 1 98.38 72 ASN B CA 1
ATOM 1965 C C . ASN B 1 72 ? 8.242 -11.523 5.348 1 98.38 72 ASN B C 1
ATOM 1967 O O . ASN B 1 72 ? 7.789 -12.133 6.32 1 98.38 72 ASN B O 1
ATOM 1971 N N . LEU B 1 73 ? 7.965 -11.844 4.078 1 98.44 73 LEU B N 1
ATOM 1972 C CA . LEU B 1 73 ? 7.039 -12.922 3.746 1 98.44 73 LEU B CA 1
ATOM 1973 C C . LEU B 1 73 ? 7.539 -14.258 4.285 1 98.44 73 LEU B C 1
ATOM 1975 O O . LEU B 1 73 ? 6.742 -15.117 4.676 1 98.44 73 LEU B O 1
ATOM 1979 N N . MET B 1 74 ? 8.812 -14.398 4.301 1 98.19 74 MET B N 1
ATOM 1980 C CA . MET B 1 74 ? 9.406 -15.641 4.785 1 98.19 74 MET B CA 1
ATOM 1981 C C . MET B 1 74 ? 9.336 -15.719 6.309 1 98.19 74 MET B C 1
ATOM 1983 O O . MET B 1 74 ? 9.25 -16.812 6.871 1 98.19 74 MET B O 1
ATOM 1987 N N . LYS B 1 75 ? 9.305 -14.641 7.016 1 98.31 75 LYS B N 1
ATOM 1988 C CA . LYS B 1 75 ? 9.273 -14.594 8.477 1 98.31 75 LYS B CA 1
ATOM 1989 C C . LYS B 1 75 ? 7.836 -14.531 8.984 1 98.31 75 LYS B C 1
ATOM 1991 O O . LYS B 1 75 ? 7.535 -15.023 10.07 1 98.31 75 LYS B O 1
ATOM 1996 N N . ASN B 1 76 ? 6.965 -13.875 8.289 1 98.44 76 ASN B N 1
ATOM 1997 C CA . ASN B 1 76 ? 5.551 -13.656 8.586 1 98.44 76 ASN B CA 1
ATOM 1998 C C . ASN B 1 76 ? 4.691 -13.781 7.328 1 98.44 76 ASN B C 1
ATOM 2000 O O . ASN B 1 76 ? 4.711 -12.898 6.469 1 98.44 76 ASN B O 1
ATOM 2004 N N . ASN B 1 77 ? 3.916 -14.805 7.281 1 98.31 77 ASN B N 1
ATOM 2005 C CA . ASN B 1 77 ? 3.248 -15.141 6.027 1 98.31 77 ASN B CA 1
ATOM 2006 C C . ASN B 1 77 ? 1.976 -14.32 5.832 1 98.31 77 ASN B C 1
ATOM 2008 O O . ASN B 1 77 ? 1.297 -14.453 4.812 1 98.31 77 ASN B O 1
ATOM 2012 N N . LYS B 1 78 ? 1.602 -13.516 6.805 1 97.75 78 LYS B N 1
ATOM 2013 C CA . LYS B 1 78 ? 0.4 -12.695 6.688 1 97.75 78 LYS B CA 1
ATOM 2014 C C . LYS B 1 78 ? 0.656 -11.469 5.82 1 97.75 78 LYS B C 1
ATOM 2016 O O . LYS B 1 78 ? 1.716 -10.844 5.914 1 97.75 78 LYS B O 1
ATOM 2021 N N . VAL B 1 79 ? -0.293 -11.195 4.953 1 97.88 79 VAL B N 1
ATOM 2022 C CA . VAL B 1 79 ? -0.162 -10.031 4.078 1 97.88 79 VAL B CA 1
ATOM 2023 C C . VAL B 1 79 ? -1.494 -9.289 4 1 97.88 79 VAL B C 1
ATOM 2025 O O . VAL B 1 79 ? -2.539 -9.836 4.355 1 97.88 79 VAL B O 1
ATOM 2028 N N . SER B 1 80 ? -1.464 -8.062 3.686 1 96.56 80 SER B N 1
ATOM 2029 C CA . SER B 1 80 ? -2.602 -7.258 3.25 1 96.56 80 SER B CA 1
ATOM 2030 C C . SER B 1 80 ? -2.398 -6.73 1.834 1 96.56 80 SER B C 1
ATOM 2032 O O . SER B 1 80 ? -1.3 -6.297 1.479 1 96.56 80 SER B O 1
ATOM 2034 N N . LEU B 1 81 ? -3.395 -6.785 1.037 1 95.56 81 LEU B N 1
ATOM 2035 C CA . LEU B 1 81 ? -3.352 -6.398 -0.37 1 95.56 81 LEU B CA 1
ATOM 2036 C C . LEU B 1 81 ? -4.391 -5.328 -0.671 1 95.56 81 LEU B C 1
ATOM 2038 O O . LEU B 1 81 ? -5.523 -5.398 -0.182 1 95.56 81 LEU B O 1
ATOM 2042 N N . LEU B 1 82 ? -4 -4.328 -1.425 1 90.81 82 LEU B N 1
ATOM 2043 C CA . LEU B 1 82 ? -4.945 -3.309 -1.872 1 90.81 82 LEU B CA 1
ATOM 2044 C C . LEU B 1 82 ? -4.875 -3.131 -3.385 1 90.81 82 LEU B C 1
ATOM 2046 O O . LEU B 1 82 ? -3.791 -2.967 -3.947 1 90.81 82 LEU B O 1
ATOM 2050 N N . VAL B 1 83 ? -5.98 -3.301 -4.004 1 89.19 83 VAL B N 1
ATOM 2051 C CA . VAL B 1 83 ? -6.133 -3.049 -5.434 1 89.19 83 VAL B CA 1
ATOM 2052 C C . VAL B 1 83 ? -7.113 -1.897 -5.652 1 89.19 83 VAL B C 1
ATOM 2054 O O . VAL B 1 83 ? -8.172 -1.85 -5.027 1 89.19 83 VAL B O 1
ATOM 2057 N N . HIS B 1 84 ? -6.625 -1.043 -6.387 1 79.12 84 HIS B N 1
ATOM 2058 C CA . HIS B 1 84 ? -7.441 0.133 -6.668 1 79.12 84 HIS B CA 1
ATOM 2059 C C . HIS B 1 84 ? -7.609 0.344 -8.164 1 79.12 84 HIS B C 1
ATOM 2061 O O . HIS B 1 84 ? -6.648 0.226 -8.93 1 79.12 84 HIS B O 1
ATOM 2067 N N . ASP B 1 85 ? -8.906 0.398 -8.523 1 70.06 85 ASP B N 1
ATOM 2068 C CA . ASP B 1 85 ? -9.195 0.721 -9.914 1 70.06 85 ASP B CA 1
ATOM 2069 C C . ASP B 1 85 ? -9 2.211 -10.188 1 70.06 85 ASP B C 1
ATOM 2071 O O . ASP B 1 85 ? -9.828 3.033 -9.797 1 70.06 85 ASP B O 1
ATOM 2075 N N . TRP B 1 86 ? -7.816 2.42 -10.594 1 54.31 86 TRP B N 1
ATOM 2076 C CA . TRP B 1 86 ? -7.574 3.824 -10.906 1 54.31 86 TRP B CA 1
ATOM 2077 C C . TRP B 1 86 ? -8.227 4.207 -12.234 1 54.31 86 TRP B C 1
ATOM 2079 O O . TRP B 1 86 ? -8.062 3.512 -13.234 1 54.31 86 TRP B O 1
ATOM 2089 N N . VAL B 1 87 ? -9.625 3.936 -12.289 1 47.94 87 VAL B N 1
ATOM 2090 C CA . VAL B 1 87 ? -10.297 4.242 -13.547 1 47.94 87 VAL B CA 1
ATOM 2091 C C . VAL B 1 87 ? -9.414 5.164 -14.391 1 47.94 87 VAL B C 1
ATOM 2093 O O . VAL B 1 87 ? -9.102 6.281 -13.977 1 47.94 87 VAL B O 1
ATOM 2096 N N . THR B 1 88 ? -8.461 4.625 -14.922 1 38.41 88 THR B N 1
ATOM 2097 C CA . THR B 1 88 ? -8.023 5.469 -16.031 1 38.41 88 THR B CA 1
ATOM 2098 C C . THR B 1 88 ? -9.18 5.727 -17 1 38.41 88 THR B C 1
ATOM 2100 O O . THR B 1 88 ? -9.977 4.828 -17.281 1 38.41 88 THR B O 1
ATOM 2103 N N . PRO B 1 89 ? -9.703 6.984 -17.188 1 33.72 89 PRO B N 1
ATOM 2104 C CA . PRO B 1 89 ? -10.641 7.117 -18.312 1 33.72 89 PRO B CA 1
ATOM 2105 C C . PRO B 1 89 ? -10.344 6.141 -19.438 1 33.72 89 PRO B C 1
ATOM 2107 O O . PRO B 1 89 ? -9.18 5.855 -19.734 1 33.72 89 PRO B O 1
ATOM 2110 N N . ASN B 1 90 ? -11.18 5.109 -19.75 1 30.5 90 ASN B N 1
ATOM 2111 C CA . ASN B 1 90 ? -11.055 4.547 -21.094 1 30.5 90 ASN B CA 1
ATOM 2112 C C . ASN B 1 90 ? -10.391 5.523 -22.047 1 30.5 90 ASN B C 1
ATOM 2114 O O . ASN B 1 90 ? -10.281 6.715 -21.75 1 30.5 90 ASN B O 1
ATOM 2118 N N . GLN B 1 91 ? -10.312 5.164 -23.438 1 31.94 91 GLN B N 1
ATOM 2119 C CA . GLN B 1 91 ? -10.328 5.922 -24.688 1 31.94 91 GLN B CA 1
ATOM 2120 C C . GLN B 1 91 ? -11.336 7.066 -24.609 1 31.94 91 GLN B C 1
ATOM 2122 O O . GLN B 1 91 ? -12.547 6.844 -24.719 1 31.94 91 GLN B O 1
ATOM 2127 N N . GLY B 1 92 ? -11.539 7.984 -24.172 1 30.53 92 GLY B N 1
ATOM 2128 C CA . GLY B 1 92 ? -11.977 9 -25.125 1 30.53 92 GLY B CA 1
ATOM 2129 C C . GLY B 1 92 ? -10.977 9.25 -26.234 1 30.53 92 GLY B C 1
ATOM 2130 O O . GLY B 1 92 ? -9.773 9.062 -26.047 1 30.53 92 GLY B O 1
ATOM 2131 N N . GLY B 1 93 ? -11.82 9.75 -26.875 1 31.69 93 GLY B N 1
ATOM 2132 C CA . GLY B 1 93 ? -12.805 10.797 -26.672 1 31.69 93 GLY B CA 1
ATOM 2133 C C . GLY B 1 93 ? -12.781 11.375 -25.266 1 31.69 93 GLY B C 1
ATOM 2134 O O . GLY B 1 93 ? -12.109 10.836 -24.375 1 31.69 93 GLY B O 1
ATOM 2135 N N . ALA B 1 94 ? -13.359 12.656 -24.938 1 31.39 94 ALA B N 1
ATOM 2136 C CA . ALA B 1 94 ? -13.703 13.711 -23.984 1 31.39 94 ALA B CA 1
ATOM 2137 C C . ALA B 1 94 ? -14.141 13.117 -22.641 1 31.39 94 ALA B C 1
ATOM 2139 O O . ALA B 1 94 ? -14.109 13.797 -21.625 1 31.39 94 ALA B O 1
ATOM 2140 N N . ASP B 1 95 ? -14.594 11.844 -22.453 1 32.56 95 ASP B N 1
ATOM 2141 C CA . ASP B 1 95 ? -15.477 11.453 -21.359 1 32.56 95 ASP B CA 1
ATOM 2142 C C . ASP B 1 95 ? -14.672 10.93 -20.172 1 32.56 95 ASP B C 1
ATOM 2144 O O . ASP B 1 95 ? -15.125 11.008 -19.031 1 32.56 95 ASP B O 1
ATOM 2148 N N . SER B 1 96 ? -13.406 10.43 -20.234 1 34.06 96 SER B N 1
ATOM 2149 C CA . SER B 1 96 ? -12.898 9.688 -19.078 1 34.06 96 SER B CA 1
ATOM 2150 C C . SER B 1 96 ? -12.375 10.633 -18 1 34.06 96 SER B C 1
ATOM 2152 O O . SER B 1 96 ? -12.594 10.406 -16.812 1 34.06 96 SER B O 1
ATOM 2154 N N . VAL B 1 97 ? -11.625 11.617 -18.203 1 34.03 97 VAL B N 1
ATOM 2155 C CA . VAL B 1 97 ? -11.258 12.695 -17.281 1 34.03 97 VAL B CA 1
ATOM 2156 C C . VAL B 1 97 ? -12.516 13.383 -16.766 1 34.03 97 VAL B C 1
ATOM 2158 O O . VAL B 1 97 ? -12.617 13.688 -15.57 1 34.03 97 VAL B O 1
ATOM 2161 N N . LEU B 1 98 ? -13.5 13.68 -17.672 1 35.84 98 LEU B N 1
ATOM 2162 C CA . LEU B 1 98 ? -14.797 14.18 -17.25 1 35.84 98 LEU B CA 1
ATOM 2163 C C . LEU B 1 98 ? -15.438 13.242 -16.234 1 35.84 98 LEU B C 1
ATOM 2165 O O . LEU B 1 98 ? -16.047 13.688 -15.25 1 35.84 98 LEU B O 1
ATOM 2169 N N . ARG B 1 99 ? -15.273 11.93 -16.391 1 38.78 99 ARG B N 1
ATOM 2170 C CA . ARG B 1 99 ? -15.914 11.023 -15.43 1 38.78 99 ARG B CA 1
ATOM 2171 C C . ARG B 1 99 ? -15.141 10.992 -14.117 1 38.78 99 ARG B C 1
ATOM 2173 O O . ARG B 1 99 ? -15.742 10.914 -13.039 1 38.78 99 ARG B O 1
ATOM 2180 N N . LEU B 1 100 ? -13.805 11.109 -14.055 1 37.53 100 LEU B N 1
ATOM 2181 C CA . LEU B 1 100 ? -13.117 11.305 -12.781 1 37.53 100 LEU B CA 1
ATOM 2182 C C . LEU B 1 100 ? -13.547 12.609 -12.125 1 37.53 100 LEU B C 1
ATOM 2184 O O . LEU B 1 100 ? -13.852 12.641 -10.93 1 37.53 100 LEU B O 1
ATOM 2188 N N . LEU B 1 101 ? -13.555 13.664 -12.82 1 36 101 LEU B N 1
ATOM 2189 C CA . LEU B 1 101 ? -14.156 14.914 -12.383 1 36 101 LEU B CA 1
ATOM 2190 C C . LEU B 1 101 ? -15.633 14.727 -12.062 1 36 101 LEU B C 1
ATOM 2192 O O . LEU B 1 101 ? -16.141 15.289 -11.094 1 36 101 LEU B O 1
ATOM 2196 N N . GLN B 1 102 ? -16.344 14.148 -12.93 1 36.31 102 GLN B N 1
ATOM 2197 C CA . GLN B 1 102 ? -17.734 13.812 -12.648 1 36.31 102 GLN B CA 1
ATOM 2198 C C . GLN B 1 102 ? -17.844 12.773 -11.531 1 36.31 102 GLN B C 1
ATOM 2200 O O . GLN B 1 102 ? -18.797 12.781 -10.758 1 36.31 102 GLN B O 1
ATOM 2205 N N . SER B 1 103 ? -16.891 11.812 -11.477 1 34.25 103 SER B N 1
ATOM 2206 C CA . SER B 1 103 ? -16.891 10.859 -10.375 1 34.25 103 SER B CA 1
ATOM 2207 C C . SER B 1 103 ? -16.344 11.477 -9.102 1 34.25 103 SER B C 1
ATOM 2209 O O . SER B 1 103 ? -16.641 11.023 -7.996 1 34.25 103 SER B O 1
ATOM 2211 N N . ILE B 1 104 ? -15.398 12.266 -9.039 1 33.25 104 ILE B N 1
ATOM 2212 C CA . ILE B 1 104 ? -15.195 13.047 -7.824 1 33.25 104 ILE B CA 1
ATOM 2213 C C . ILE B 1 104 ? -16.531 13.656 -7.379 1 33.25 104 ILE B C 1
ATOM 2215 O O . ILE B 1 104 ? -16.828 13.703 -6.184 1 33.25 104 ILE B O 1
ATOM 2219 N N . ASN B 1 105 ? -17.219 14.32 -8.227 1 31.14 105 ASN B N 1
ATOM 2220 C CA . ASN B 1 105 ? -18.547 14.82 -7.914 1 31.14 105 ASN B CA 1
ATOM 2221 C C . ASN B 1 105 ? -19.562 13.688 -7.824 1 31.14 105 ASN B C 1
ATOM 2223 O O . ASN B 1 105 ? -20.641 13.859 -7.258 1 31.14 105 ASN B O 1
ATOM 2227 N N . GLN B 1 106 ? -19.812 12.93 -8.984 1 32.22 106 GLN B N 1
ATOM 2228 C CA . GLN B 1 106 ? -20.828 11.875 -8.867 1 32.22 106 GLN B CA 1
ATOM 2229 C C . GLN B 1 106 ? -20.344 10.75 -7.953 1 32.22 106 GLN B C 1
ATOM 2231 O O . GLN B 1 106 ? -19.219 10.258 -8.102 1 32.22 106 GLN B O 1
ATOM 2236 N N . SER B 1 107 ? -20.75 10.633 -6.816 1 33.25 107 SER B N 1
ATOM 2237 C CA . SER B 1 107 ? -20.844 9.625 -5.766 1 33.25 107 SER B CA 1
ATOM 2238 C C . SER B 1 107 ? -20.688 8.219 -6.332 1 33.25 107 SER B C 1
ATOM 2240 O O . SER B 1 107 ? -20.328 7.289 -5.609 1 33.25 107 SER B O 1
ATOM 2242 N N . GLU B 1 108 ? -21 7.93 -7.68 1 30.28 108 GLU B N 1
ATOM 2243 C CA . GLU B 1 108 ? -21.312 6.609 -8.211 1 30.28 108 GLU B CA 1
ATOM 2244 C C . GLU B 1 108 ? -20.078 5.953 -8.82 1 30.28 108 GLU B C 1
ATOM 2246 O O . GLU B 1 108 ? -20.094 4.758 -9.125 1 30.28 108 GLU B O 1
ATOM 2251 N N . VAL B 1 109 ? -19.375 6.668 -9.836 1 37.22 109 VAL B N 1
ATOM 2252 C CA . VAL B 1 109 ? -18.406 5.77 -10.453 1 37.22 109 VAL B CA 1
ATOM 2253 C C . VAL B 1 109 ? -17.375 5.332 -9.43 1 37.22 109 VAL B C 1
ATOM 2255 O O . VAL B 1 109 ? -16.578 6.148 -8.953 1 37.22 109 VAL B O 1
ATOM 2258 N N . GLY B 1 110 ? -17.656 4.773 -8.43 1 42.66 110 GLY B N 1
ATOM 2259 C CA . GLY B 1 110 ? -17.125 4.227 -7.188 1 42.66 110 GLY B CA 1
ATOM 2260 C C . GLY B 1 110 ? -15.711 3.682 -7.332 1 42.66 110 GLY B C 1
ATOM 2261 O O . GLY B 1 110 ? -15.5 2.664 -7.996 1 42.66 110 GLY B O 1
ATOM 2262 N N . GLU B 1 111 ? -14.633 4.613 -7.621 1 52.53 111 GLU B N 1
ATOM 2263 C CA . GLU B 1 111 ? -13.297 4.055 -7.465 1 52.53 111 GLU B CA 1
ATOM 2264 C C . GLU B 1 111 ? -13.273 2.967 -6.395 1 52.53 111 GLU B C 1
ATOM 2266 O O . GLU B 1 111 ? -13.766 3.174 -5.281 1 52.53 111 GLU B O 1
ATOM 2271 N N . LEU B 1 112 ? -13.336 1.748 -7.004 1 64.31 112 LEU B N 1
ATOM 2272 C CA . LEU B 1 112 ? -13.383 0.601 -6.105 1 64.31 112 LEU B CA 1
ATOM 2273 C C . LEU B 1 112 ? -11.984 0.215 -5.637 1 64.31 112 LEU B C 1
ATOM 2275 O O . LEU B 1 112 ? -11.07 0.085 -6.453 1 64.31 112 LEU B O 1
ATOM 2279 N N . SER B 1 113 ? -11.727 0.631 -4.543 1 77.19 113 SER B N 1
ATOM 2280 C CA . SER B 1 113 ? -10.547 0.049 -3.918 1 77.19 113 SER B CA 1
ATOM 2281 C C . SER B 1 113 ? -10.922 -1.097 -2.984 1 77.19 113 SER B C 1
ATOM 2283 O O . SER B 1 113 ? -11.961 -1.046 -2.316 1 77.19 113 SER B O 1
ATOM 2285 N N . VAL B 1 114 ? -10.195 -2.098 -3.098 1 85.12 114 VAL B N 1
ATOM 2286 C CA . VAL B 1 114 ? -10.453 -3.242 -2.23 1 85.12 114 VAL B CA 1
ATOM 2287 C C . VAL B 1 114 ? -9.188 -3.594 -1.45 1 85.12 114 VAL B C 1
ATOM 2289 O O . VAL B 1 114 ? -8.086 -3.594 -2.008 1 85.12 114 VAL B O 1
ATOM 2292 N N . THR B 1 115 ? -9.391 -3.736 -0.201 1 89.88 115 THR B N 1
ATOM 2293 C CA . THR B 1 115 ? -8.336 -4.273 0.646 1 89.88 115 THR B CA 1
ATOM 2294 C C . THR B 1 115 ? -8.641 -5.711 1.051 1 89.88 115 THR B C 1
ATOM 2296 O O . THR B 1 115 ? -9.75 -6.012 1.502 1 89.88 115 THR B O 1
ATOM 2299 N N . LEU B 1 116 ? -7.629 -6.57 0.878 1 91.06 116 LEU B N 1
ATOM 2300 C CA . LEU B 1 116 ? -7.777 -7.996 1.157 1 91.06 116 LEU B CA 1
ATOM 2301 C C . LEU B 1 116 ? -6.699 -8.477 2.125 1 91.06 116 LEU B C 1
ATOM 2303 O O . LEU B 1 116 ? -5.539 -8.07 2.021 1 91.06 116 LEU B O 1
ATOM 2307 N N . ASP B 1 117 ? -7.129 -9.32 3.016 1 93.19 117 ASP B N 1
ATOM 2308 C CA . ASP B 1 117 ? -6.145 -10.031 3.818 1 93.19 117 ASP B CA 1
ATOM 2309 C C . ASP B 1 117 ? -5.816 -11.391 3.205 1 93.19 117 ASP B C 1
ATOM 2311 O O . ASP B 1 117 ? -6.668 -12.016 2.566 1 93.19 117 ASP B O 1
ATOM 2315 N N . GLY B 1 118 ? -4.57 -11.742 3.359 1 94.75 118 GLY B N 1
ATOM 2316 C CA . GLY B 1 118 ? -4.148 -13.039 2.85 1 94.75 118 GLY B CA 1
ATOM 2317 C C . GLY B 1 118 ? -2.912 -13.578 3.543 1 94.75 118 GLY B C 1
ATOM 2318 O O . GLY B 1 118 ? -2.424 -12.984 4.504 1 94.75 118 GLY B O 1
ATOM 2319 N N . HIS B 1 119 ? -2.52 -14.758 3.082 1 96.25 119 HIS B N 1
ATOM 2320 C CA . HIS B 1 119 ? -1.291 -15.352 3.596 1 96.25 119 HIS B CA 1
ATOM 2321 C C . HIS B 1 119 ? -0.541 -16.094 2.496 1 96.25 119 HIS B C 1
ATOM 2323 O O . HIS B 1 119 ? -1.149 -16.578 1.535 1 96.25 119 HIS B O 1
ATOM 2329 N N . VAL B 1 120 ? 0.729 -16.141 2.689 1 97.56 120 VAL B N 1
ATOM 2330 C CA . VAL B 1 120 ? 1.553 -16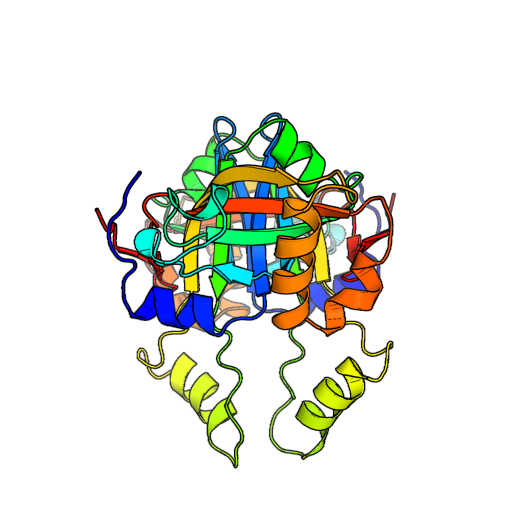.906 1.753 1 97.56 120 VAL B CA 1
ATOM 2331 C C . VAL B 1 120 ? 1.203 -18.391 1.839 1 97.56 120 VAL B C 1
ATOM 2333 O O . VAL B 1 120 ? 1.296 -18.984 2.91 1 97.56 120 VAL B O 1
ATOM 2336 N N . PHE B 1 121 ? 0.833 -18.875 0.713 1 94.94 121 PHE B N 1
ATOM 2337 C CA . PHE B 1 121 ? 0.444 -20.266 0.597 1 94.94 121 PHE B CA 1
ATOM 2338 C C . PHE B 1 121 ? 1.617 -21.125 0.127 1 94.94 121 PHE B C 1
ATOM 2340 O O . PHE B 1 121 ? 1.795 -22.25 0.586 1 94.94 121 PHE B O 1
ATOM 2347 N N . GLN B 1 122 ? 2.357 -20.594 -0.842 1 95.44 122 GLN B N 1
ATOM 2348 C CA . GLN B 1 122 ? 3.512 -21.281 -1.397 1 95.44 122 GLN B CA 1
ATOM 2349 C C . GLN B 1 122 ? 4.594 -20.297 -1.833 1 95.44 122 GLN B C 1
ATOM 2351 O O . GLN B 1 122 ? 4.289 -19.219 -2.32 1 95.44 122 GLN B O 1
ATOM 2356 N N . ASN B 1 123 ? 5.805 -20.719 -1.628 1 97.25 123 ASN B N 1
ATOM 2357 C CA . ASN B 1 123 ? 6.992 -19.984 -2.072 1 97.25 123 ASN B CA 1
ATOM 2358 C C . ASN B 1 123 ? 7.832 -20.828 -3.033 1 97.25 123 ASN B C 1
ATOM 2360 O O . ASN B 1 123 ? 8.422 -21.828 -2.635 1 97.25 123 ASN B O 1
ATOM 2364 N N . LEU B 1 124 ? 7.91 -20.438 -4.285 1 96.19 124 LEU B N 1
ATOM 2365 C CA . LEU B 1 124 ? 8.617 -21.188 -5.312 1 96.19 124 LEU B CA 1
ATOM 2366 C C . LEU B 1 124 ? 9.93 -20.5 -5.688 1 96.19 124 LEU B C 1
ATOM 2368 O O . LEU B 1 124 ? 9.914 -19.391 -6.246 1 96.19 124 LEU B O 1
ATOM 2372 N N . ILE B 1 125 ? 11.094 -21.203 -5.465 1 96 125 ILE B N 1
ATOM 2373 C CA . ILE B 1 125 ? 12.375 -20.531 -5.652 1 96 125 ILE B CA 1
ATOM 2374 C C . ILE B 1 125 ? 13.305 -21.406 -6.492 1 96 125 ILE B C 1
ATOM 2376 O O . ILE B 1 125 ? 14.391 -20.969 -6.879 1 96 125 ILE B O 1
ATOM 2380 N N . ASP B 1 126 ? 12.914 -22.656 -6.797 1 94.56 126 ASP B N 1
ATOM 2381 C CA . ASP B 1 126 ? 13.766 -23.562 -7.551 1 94.56 126 ASP B CA 1
ATOM 2382 C C . ASP B 1 126 ? 13.375 -23.578 -9.023 1 94.56 126 ASP B C 1
ATOM 2384 O O . ASP B 1 126 ? 12.398 -24.234 -9.406 1 94.56 126 ASP B O 1
ATOM 2388 N N . PRO B 1 127 ? 14.18 -22.984 -9.836 1 93 127 PRO B N 1
ATOM 2389 C CA . PRO B 1 127 ? 13.828 -22.859 -11.258 1 93 127 PRO B CA 1
ATOM 2390 C C . PRO B 1 127 ? 13.836 -24.203 -11.984 1 93 127 PRO B C 1
ATOM 2392 O O . PRO B 1 127 ? 13.344 -24.297 -13.117 1 93 127 PRO B O 1
ATOM 2395 N N . SER B 1 128 ? 14.344 -25.172 -11.406 1 93.69 128 SER B N 1
ATOM 2396 C CA . SER B 1 128 ? 14.422 -26.484 -12.055 1 93.69 128 SER B CA 1
ATOM 2397 C C . SER B 1 128 ? 13.102 -27.234 -11.93 1 93.69 128 SER B C 1
ATOM 2399 O O . SER B 1 128 ? 12.875 -28.219 -12.633 1 93.69 128 SER B O 1
ATOM 2401 N N . THR B 1 129 ? 12.258 -26.828 -11.047 1 93.25 129 THR B N 1
ATOM 2402 C CA . THR B 1 129 ? 11.016 -27.547 -10.812 1 93.25 129 THR B CA 1
ATOM 2403 C C . THR B 1 129 ? 9.961 -27.172 -11.844 1 93.25 129 THR B C 1
ATOM 2405 O O . THR B 1 129 ? 9.969 -26.062 -12.359 1 93.25 129 THR B O 1
ATOM 2408 N N . GLU B 1 130 ? 9.086 -28.047 -12.117 1 93.31 130 GLU B N 1
ATOM 2409 C CA . GLU B 1 130 ? 7.992 -27.812 -13.055 1 93.31 130 GLU B CA 1
ATOM 2410 C C . GLU B 1 130 ? 7.035 -26.734 -12.539 1 93.31 130 GLU B C 1
ATOM 2412 O O . GLU B 1 130 ? 6.52 -25.938 -13.312 1 93.31 130 GLU B O 1
ATOM 2417 N N . GLU B 1 131 ? 6.812 -26.734 -11.273 1 92.88 131 GLU B N 1
ATOM 2418 C CA . GLU B 1 131 ? 5.926 -25.75 -10.672 1 92.88 131 GLU B CA 1
ATOM 2419 C C . GLU B 1 131 ? 6.453 -24.328 -10.875 1 92.88 131 GLU B C 1
ATOM 2421 O O . GLU B 1 131 ? 5.703 -23.438 -11.242 1 92.88 131 GLU B O 1
ATOM 2426 N N . TYR B 1 132 ? 7.715 -24.219 -10.625 1 94.31 132 TYR B N 1
ATOM 2427 C CA . TYR B 1 132 ? 8.336 -22.922 -10.828 1 94.31 132 TYR B CA 1
ATOM 2428 C C . TYR B 1 132 ? 8.141 -22.438 -12.258 1 94.31 132 TYR B C 1
ATOM 2430 O O . TYR B 1 132 ? 7.719 -21.312 -12.492 1 94.31 132 TYR B O 1
ATOM 2438 N N . LYS B 1 133 ? 8.414 -23.297 -13.18 1 93 133 LYS B N 1
ATOM 2439 C CA . LYS B 1 133 ? 8.289 -22.953 -14.594 1 93 133 LYS B CA 1
ATOM 2440 C C . LYS B 1 133 ? 6.844 -22.625 -14.961 1 93 133 LYS B C 1
ATOM 2442 O O . LYS B 1 133 ? 6.586 -21.703 -15.734 1 93 133 LYS B O 1
ATOM 2447 N N . PHE B 1 134 ? 6 -23.359 -14.422 1 94.12 134 PHE B N 1
ATOM 2448 C CA . PHE B 1 134 ? 4.582 -23.156 -14.695 1 94.12 134 PHE B CA 1
ATOM 2449 C C . PHE B 1 134 ? 4.129 -21.781 -14.25 1 94.12 134 PHE B C 1
ATOM 2451 O O . PHE B 1 134 ? 3.545 -21.031 -15.039 1 94.12 134 PHE B O 1
ATOM 2458 N N . PHE B 1 135 ? 4.422 -21.391 -13.031 1 94.62 135 PHE B N 1
ATOM 2459 C CA . PHE B 1 135 ? 3.949 -20.141 -12.469 1 94.62 135 PHE B CA 1
ATOM 2460 C C . PHE B 1 135 ? 4.711 -18.953 -13.07 1 94.62 135 PHE B C 1
ATOM 2462 O O . PHE B 1 135 ? 4.156 -17.875 -13.234 1 94.62 135 PHE B O 1
ATOM 2469 N N . LYS B 1 136 ? 5.965 -19.203 -13.32 1 94.12 136 LYS B N 1
ATOM 2470 C CA . LYS B 1 136 ? 6.707 -18.188 -14.062 1 94.12 136 LYS B CA 1
ATOM 2471 C C . LYS B 1 136 ? 6.02 -17.859 -15.383 1 94.12 136 LYS B C 1
ATOM 2473 O O . LYS B 1 136 ? 5.793 -16.688 -15.688 1 94.12 136 LYS B O 1
ATOM 2478 N N . ASN B 1 137 ? 5.695 -18.875 -16.094 1 93.5 137 ASN B N 1
ATOM 2479 C CA . ASN B 1 137 ? 5.043 -18.672 -17.391 1 93.5 137 ASN B CA 1
ATOM 2480 C C . ASN B 1 137 ? 3.678 -18 -17.234 1 93.5 137 ASN B C 1
ATOM 2482 O O . ASN B 1 137 ? 3.314 -17.125 -18.016 1 93.5 137 ASN B O 1
ATOM 2486 N N . LEU B 1 138 ? 2.967 -18.469 -16.25 1 93.44 138 LEU B N 1
ATOM 2487 C CA . LEU B 1 138 ? 1.658 -17.875 -15.969 1 93.44 138 LEU B CA 1
ATOM 2488 C C . LEU B 1 138 ? 1.778 -16.391 -15.68 1 93.44 138 LEU B C 1
ATOM 2490 O O . LEU B 1 138 ? 1 -15.586 -16.203 1 93.44 138 LEU B O 1
ATOM 2494 N N . HIS B 1 139 ? 2.723 -15.992 -14.867 1 94.25 139 HIS B N 1
ATOM 2495 C CA . HIS B 1 139 ? 2.932 -14.594 -14.492 1 94.25 139 HIS B CA 1
ATOM 2496 C C . HIS B 1 139 ? 3.377 -13.758 -15.688 1 94.25 139 HIS B C 1
ATOM 2498 O O . HIS B 1 139 ? 2.928 -12.625 -15.852 1 94.25 139 HIS B O 1
ATOM 2504 N N . LEU B 1 140 ? 4.211 -14.32 -16.531 1 91.94 140 LEU B N 1
ATOM 2505 C CA . LEU B 1 140 ? 4.738 -13.594 -17.672 1 91.94 140 LEU B CA 1
ATOM 2506 C C . LEU B 1 140 ? 3.672 -13.422 -18.75 1 91.94 140 LEU B C 1
ATOM 2508 O O . LEU B 1 140 ? 3.689 -12.438 -19.5 1 91.94 140 LEU B O 1
ATOM 2512 N N . GLN B 1 141 ? 2.809 -14.367 -18.812 1 93.12 141 GLN B N 1
ATOM 2513 C CA . GLN B 1 141 ? 1.702 -14.234 -19.75 1 93.12 141 GLN B CA 1
ATOM 2514 C C . GLN B 1 141 ? 0.846 -13.016 -19.422 1 93.12 141 GLN B C 1
ATOM 2516 O O . GLN B 1 141 ? 0.459 -12.258 -20.312 1 93.12 141 GLN B O 1
ATOM 2521 N N . LYS B 1 142 ? 0.591 -12.852 -18.141 1 89.75 142 LYS B N 1
ATOM 2522 C CA . LYS B 1 142 ? -0.226 -11.734 -17.688 1 89.75 142 LYS B CA 1
ATOM 2523 C C . LYS B 1 142 ? 0.578 -10.438 -17.672 1 89.75 142 LYS B C 1
ATOM 2525 O O . LYS B 1 142 ? 0.03 -9.359 -17.922 1 89.75 142 LYS B O 1
ATOM 2530 N N . ASN B 1 143 ? 1.89 -10.594 -17.344 1 85.75 143 ASN B N 1
ATOM 2531 C CA . ASN B 1 143 ? 2.779 -9.445 -17.203 1 85.75 143 ASN B CA 1
ATOM 2532 C C . ASN B 1 143 ? 4.004 -9.57 -18.109 1 85.75 143 ASN B C 1
ATOM 2534 O O . ASN B 1 143 ? 5.125 -9.742 -17.625 1 85.75 143 ASN B O 1
ATOM 2538 N N . PRO B 1 144 ? 3.861 -9.352 -19.328 1 83.56 144 PRO B N 1
ATOM 2539 C CA . PRO B 1 144 ? 4.988 -9.555 -20.234 1 83.56 144 PRO B CA 1
ATOM 2540 C C . PRO B 1 144 ? 6.145 -8.594 -19.969 1 83.56 144 PRO B C 1
ATOM 2542 O O . PRO B 1 144 ? 7.309 -8.961 -20.172 1 83.56 144 PRO B O 1
ATOM 2545 N N . GLU B 1 145 ? 5.824 -7.434 -19.531 1 75.12 145 GLU B N 1
ATOM 2546 C CA . GLU B 1 145 ? 6.859 -6.438 -19.281 1 75.12 145 GLU B CA 1
ATOM 2547 C C . GLU B 1 145 ? 7.762 -6.859 -18.125 1 75.12 145 GLU B C 1
ATOM 2549 O O . GLU B 1 145 ? 8.867 -6.336 -17.969 1 75.12 145 GLU B O 1
ATOM 2554 N N . ALA B 1 146 ? 7.301 -7.781 -17.359 1 75.88 146 ALA B N 1
ATOM 2555 C CA . ALA B 1 146 ? 8.062 -8.234 -16.188 1 75.88 146 ALA B CA 1
ATOM 2556 C C . ALA B 1 146 ? 9.234 -9.117 -16.609 1 75.88 146 ALA B C 1
ATOM 2558 O O . ALA B 1 146 ? 10.109 -9.422 -15.797 1 75.88 146 ALA B O 1
ATOM 2559 N N . ARG B 1 147 ? 9.258 -9.562 -17.797 1 77.38 147 ARG B N 1
ATOM 2560 C CA . ARG B 1 147 ? 10.297 -10.461 -18.297 1 77.38 147 ARG B CA 1
ATOM 2561 C C . ARG B 1 147 ? 11.688 -9.891 -18.031 1 77.38 147 ARG B C 1
ATOM 2563 O O . ARG B 1 147 ? 12.609 -10.625 -17.656 1 77.38 1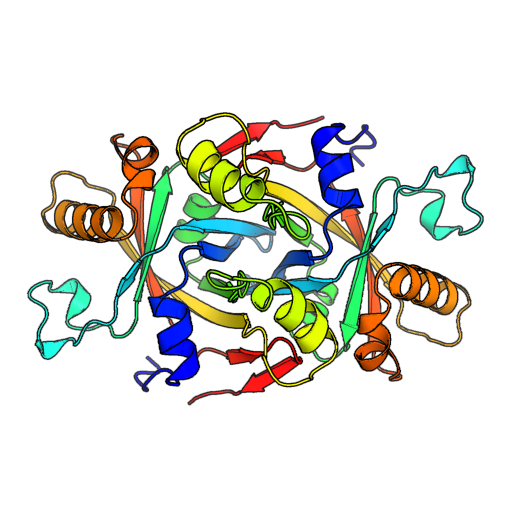47 ARG B O 1
ATOM 2570 N N . ALA B 1 148 ? 11.781 -8.609 -18.156 1 69.5 148 ALA B N 1
ATOM 2571 C CA . ALA B 1 148 ? 13.07 -7.945 -17.984 1 69.5 148 ALA B CA 1
ATOM 2572 C C . ALA B 1 148 ? 13.562 -8.078 -16.547 1 69.5 148 ALA B C 1
ATOM 2574 O O . ALA B 1 148 ? 14.773 -8.109 -16.297 1 69.5 148 ALA B O 1
ATOM 2575 N N . PHE B 1 149 ? 12.664 -8.289 -15.664 1 69.88 149 PHE B N 1
ATOM 2576 C CA . PHE B 1 149 ? 13.016 -8.297 -14.25 1 69.88 149 PHE B CA 1
ATOM 2577 C C . PHE B 1 149 ? 13.102 -9.719 -13.719 1 69.88 149 PHE B C 1
ATOM 2579 O O . PHE B 1 149 ? 13.719 -9.969 -12.68 1 69.88 149 PHE B O 1
ATOM 2586 N N . ILE B 1 150 ? 12.484 -10.633 -14.344 1 75.69 150 ILE B N 1
ATOM 2587 C CA . ILE B 1 150 ? 12.359 -11.992 -13.828 1 75.69 150 ILE B CA 1
ATOM 2588 C C . ILE B 1 150 ? 13.477 -12.867 -14.406 1 75.69 150 ILE B C 1
ATOM 2590 O O . ILE B 1 150 ? 13.984 -13.766 -13.727 1 75.69 150 ILE B O 1
ATOM 2594 N N . GLU B 1 151 ? 14.328 -12.555 -15.391 1 62.59 151 GLU B N 1
ATOM 2595 C CA . GLU B 1 151 ? 15.211 -13.469 -16.094 1 62.59 151 GLU B CA 1
ATOM 2596 C C . GLU B 1 151 ? 16.453 -13.805 -15.266 1 62.59 151 GLU B C 1
ATOM 2598 O O . GLU B 1 151 ? 17.156 -14.773 -15.555 1 62.59 151 GLU B O 1
ATOM 2603 N N . GLY B 1 152 ? 16.328 -13.703 -14.039 1 62.09 152 GLY B N 1
ATOM 2604 C CA . GLY B 1 152 ? 17.484 -14.047 -13.219 1 62.09 152 GLY B CA 1
ATOM 2605 C C . GLY B 1 152 ? 17.172 -15.094 -12.164 1 62.09 152 GLY B C 1
ATOM 2606 O O . GLY B 1 152 ? 16 -15.391 -11.906 1 62.09 152 GLY B O 1
ATOM 2607 N N . ASP B 1 153 ? 18.125 -15.945 -11.781 1 64.69 153 ASP B N 1
ATOM 2608 C CA . ASP B 1 153 ? 18.047 -17.109 -10.898 1 64.69 153 ASP B CA 1
ATOM 2609 C C . ASP B 1 153 ? 17.688 -16.688 -9.477 1 64.69 153 ASP B C 1
ATOM 2611 O O . ASP B 1 153 ? 17.562 -17.531 -8.586 1 64.69 153 ASP B O 1
ATOM 2615 N N . SER B 1 154 ? 17.297 -15.477 -9.25 1 86.44 154 SER B N 1
ATOM 2616 C CA . SER B 1 154 ? 17.078 -15.133 -7.848 1 86.44 154 SER B CA 1
ATOM 2617 C C . SER B 1 154 ? 15.656 -14.641 -7.621 1 86.44 154 SER B C 1
ATOM 2619 O O . SER B 1 154 ? 15.328 -14.156 -6.535 1 86.44 154 SER B O 1
ATOM 2621 N N . THR B 1 155 ? 14.797 -14.969 -8.648 1 93 155 THR B N 1
ATOM 2622 C CA . THR B 1 155 ? 13.414 -14.508 -8.508 1 93 155 THR B CA 1
ATOM 2623 C C . THR B 1 155 ? 12.562 -15.57 -7.816 1 93 155 THR B C 1
ATOM 2625 O O . THR B 1 155 ? 12.633 -16.75 -8.156 1 93 155 THR B O 1
ATOM 2628 N N . ALA B 1 156 ? 11.828 -15.188 -6.832 1 95.69 156 ALA B N 1
ATOM 2629 C CA . ALA B 1 156 ? 10.844 -16.047 -6.172 1 95.69 156 ALA B CA 1
ATOM 2630 C C . ALA B 1 156 ? 9.438 -15.773 -6.688 1 95.69 156 ALA B C 1
ATOM 2632 O O . ALA B 1 156 ? 9.062 -14.617 -6.91 1 95.69 156 ALA B O 1
ATOM 2633 N N . PHE B 1 157 ? 8.734 -16.812 -6.918 1 96.12 157 PHE B N 1
ATOM 2634 C CA . PHE B 1 157 ? 7.305 -16.719 -7.176 1 96.12 157 PHE B CA 1
ATOM 2635 C C . PHE B 1 157 ? 6.508 -17.109 -5.938 1 96.12 157 PHE B C 1
ATOM 2637 O O . PHE B 1 157 ? 6.652 -18.219 -5.43 1 96.12 157 PHE B O 1
ATOM 2644 N N . VAL B 1 158 ? 5.711 -16.188 -5.445 1 97.56 158 VAL B N 1
ATOM 2645 C CA . VAL B 1 158 ? 5 -16.375 -4.184 1 97.56 158 VAL B CA 1
ATOM 2646 C C . VAL B 1 158 ? 3.496 -16.438 -4.438 1 97.56 158 VAL B C 1
ATOM 2648 O O . VAL B 1 158 ? 2.928 -15.523 -5.039 1 97.56 158 VAL B O 1
ATOM 2651 N N . LEU B 1 159 ? 2.889 -17.5 -4.031 1 96.75 159 LEU B N 1
ATOM 2652 C CA . LEU B 1 159 ? 1.44 -17.672 -4.109 1 96.75 159 LEU B CA 1
ATOM 2653 C C . LEU B 1 159 ? 0.776 -17.234 -2.803 1 96.75 159 LEU B C 1
ATOM 2655 O O . LEU B 1 159 ? 1.104 -17.766 -1.735 1 96.75 159 LEU B O 1
ATOM 2659 N N . ILE B 1 160 ? -0.161 -16.359 -2.943 1 96.31 160 ILE B N 1
ATOM 2660 C CA . ILE B 1 160 ? -0.871 -15.82 -1.789 1 96.31 160 ILE B CA 1
ATOM 2661 C C . ILE B 1 160 ? -2.338 -16.234 -1.841 1 96.31 160 ILE B C 1
ATOM 2663 O O . ILE B 1 160 ? -3.018 -16.031 -2.846 1 96.31 160 ILE B O 1
ATOM 2667 N N . GLN B 1 161 ? -2.734 -16.828 -0.821 1 93.12 161 GLN B N 1
ATOM 2668 C CA . GLN B 1 161 ? -4.148 -17.156 -0.67 1 93.12 161 GLN B CA 1
ATOM 2669 C C . GLN B 1 161 ? -4.918 -15.984 -0.061 1 93.12 161 GLN B C 1
ATOM 2671 O O . GLN B 1 161 ? -4.516 -15.43 0.964 1 93.12 161 GLN B O 1
ATOM 2676 N N . ILE B 1 162 ? -5.969 -15.547 -0.73 1 91.94 162 ILE B N 1
ATOM 2677 C CA . ILE B 1 162 ? -6.832 -14.508 -0.188 1 91.94 162 ILE B CA 1
ATOM 2678 C C . ILE B 1 162 ? -7.691 -15.086 0.936 1 91.94 162 ILE B C 1
ATOM 2680 O O . ILE B 1 162 ? -8.359 -16.094 0.753 1 91.94 162 ILE B O 1
ATOM 2684 N N . ASP B 1 163 ? -7.41 -14.477 1.998 1 86.44 163 ASP B N 1
ATOM 2685 C CA . ASP B 1 163 ? -8.234 -14.93 3.113 1 86.44 163 ASP B CA 1
ATOM 2686 C C . ASP B 1 163 ? -9.586 -14.211 3.125 1 86.44 163 ASP B C 1
ATOM 2688 O O . ASP B 1 163 ? -9.758 -13.195 2.447 1 86.44 163 ASP B O 1
ATOM 2692 N N . GLU B 1 164 ? -10.617 -14.062 3.883 1 60.75 164 GLU B N 1
ATOM 2693 C CA . GLU B 1 164 ? -11.953 -13.484 3.975 1 60.75 164 GLU B CA 1
ATOM 2694 C C . GLU B 1 164 ? -11.914 -11.969 3.785 1 60.75 164 GLU B C 1
ATOM 2696 O O . GLU B 1 164 ? -11.242 -11.258 4.539 1 60.75 164 GLU B O 1
ATOM 2701 N N . SER B 1 165 ? -11.82 -11.367 2.664 1 52.97 165 SER B N 1
ATOM 2702 C CA . SER B 1 165 ? -11.5 -10.031 2.189 1 52.97 165 SER B CA 1
ATOM 2703 C C . SER B 1 165 ? -12.391 -8.984 2.85 1 52.97 165 SER B C 1
ATOM 2705 O O . SER B 1 165 ? -13.609 -8.992 2.666 1 52.97 165 SER B O 1
ATOM 2707 N N . LYS B 1 166 ? -12.102 -8.328 3.896 1 51.62 166 LYS B N 1
ATOM 2708 C CA . LYS B 1 166 ? -12.68 -7.008 4.117 1 51.62 166 LYS B CA 1
ATOM 2709 C C . LYS B 1 166 ? -12.57 -6.145 2.863 1 51.62 166 LYS B C 1
ATOM 2711 O O . LYS B 1 166 ? -11.477 -5.938 2.338 1 51.62 166 LYS B O 1
ATOM 2716 N N . VAL B 1 167 ? -13.586 -6.402 2.094 1 54.19 167 VAL B N 1
ATOM 2717 C CA . VAL B 1 167 ? -13.703 -5.492 0.958 1 54.19 167 VAL B CA 1
ATOM 2718 C C . VAL B 1 167 ? -14.094 -4.102 1.447 1 54.19 167 VAL B C 1
ATOM 2720 O O . VAL B 1 167 ? -15.164 -3.918 2.039 1 54.19 167 VAL B O 1
ATOM 2723 N N . SER B 1 168 ? -13.102 -3.383 2.049 1 52.38 168 SER B N 1
ATOM 2724 C CA . SER B 1 168 ? -13.477 -2.004 2.344 1 52.38 168 SER B CA 1
ATOM 2725 C C . SER B 1 168 ? -13.328 -1.117 1.111 1 52.38 168 SER B C 1
ATOM 2727 O O . SER B 1 168 ? -12.438 -1.329 0.288 1 52.38 168 SER B O 1
ATOM 2729 N N . ASP B 1 169 ? -14.492 -0.642 0.705 1 49.06 169 ASP B N 1
ATOM 2730 C CA .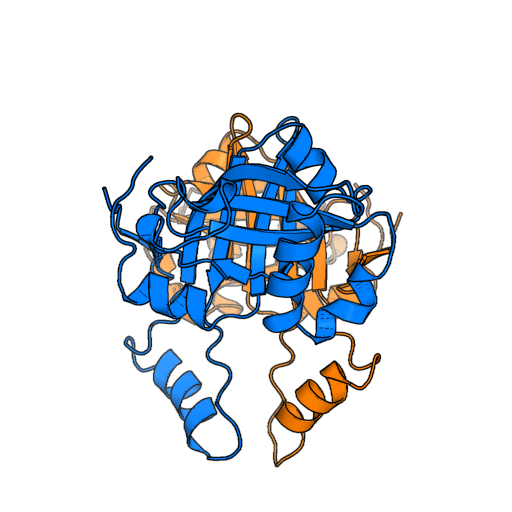 ASP B 1 169 ? -14.477 0.304 -0.407 1 49.06 169 ASP B CA 1
ATOM 2731 C C . ASP B 1 169 ? -14.031 1.688 0.058 1 49.06 169 ASP B C 1
ATOM 2733 O O . ASP B 1 169 ? -13.883 1.928 1.258 1 49.06 169 ASP B O 1
ATOM 2737 N N . SER B 1 170 ? -13.523 2.43 -0.902 1 43.22 170 SER B N 1
ATOM 2738 C CA . SER B 1 170 ? -12.977 3.77 -0.708 1 43.22 170 SER B CA 1
ATOM 2739 C C . SER B 1 170 ? -13.812 4.574 0.279 1 43.22 170 SER B C 1
ATOM 2741 O O . SER B 1 170 ? -13.336 5.551 0.857 1 43.22 170 SER B O 1
ATOM 2743 N N . ASN B 1 171 ? -15.023 4.258 0.373 1 42.59 171 ASN B N 1
ATOM 2744 C CA . ASN B 1 171 ? -15.93 5.004 1.239 1 42.59 171 ASN B CA 1
ATOM 2745 C C . ASN B 1 171 ? -15.992 4.402 2.639 1 42.59 171 ASN B C 1
ATOM 2747 O O . ASN B 1 171 ? -16.891 4.715 3.414 1 42.59 171 ASN B O 1
ATOM 2751 N N . ASN B 1 172 ? -14.898 3.719 2.969 1 41.5 172 ASN B N 1
ATOM 2752 C CA . ASN B 1 172 ? -14.836 3.115 4.297 1 41.5 172 ASN B CA 1
ATOM 2753 C C . ASN B 1 172 ? -15.984 2.129 4.516 1 41.5 172 ASN B C 1
ATOM 2755 O O . ASN B 1 172 ? -16.359 1.858 5.656 1 41.5 172 ASN B O 1
ATOM 2759 N N . ASN B 1 173 ? -16.688 1.896 3.49 1 39.81 173 ASN B N 1
ATOM 2760 C CA . ASN B 1 173 ? -17.688 0.856 3.693 1 39.81 173 ASN B CA 1
ATOM 2761 C C . ASN B 1 173 ? -17.078 -0.537 3.66 1 39.81 173 ASN B C 1
ATOM 2763 O O . ASN B 1 173 ? -16.375 -0.888 2.709 1 39.81 173 ASN B O 1
ATOM 2767 N N . VAL B 1 174 ? -16.859 -1.094 4.809 1 42.06 174 VAL B N 1
ATOM 2768 C CA . VAL B 1 174 ? -16.312 -2.43 4.992 1 42.06 174 VAL B CA 1
ATOM 2769 C C . VAL B 1 174 ? -17.406 -3.477 4.789 1 42.06 174 VAL B C 1
ATOM 2771 O O . VAL B 1 174 ? -18.484 -3.381 5.379 1 42.06 174 VAL B O 1
ATOM 2774 N N . GLU B 1 175 ? -17.406 -4.145 3.59 1 38.88 175 GLU B N 1
ATOM 2775 C CA . GLU B 1 175 ? -18.297 -5.293 3.469 1 38.88 175 GLU B CA 1
ATOM 2776 C C . GLU B 1 175 ? -17.578 -6.59 3.826 1 38.88 175 GLU B C 1
ATOM 2778 O O . GLU B 1 175 ? -16.469 -6.848 3.34 1 38.88 175 GLU B O 1
ATOM 2783 N N . ASN B 1 176 ? -17.828 -7.172 4.938 1 40.5 176 ASN B N 1
ATOM 2784 C CA . ASN B 1 176 ? -17.328 -8.469 5.363 1 40.5 176 ASN B CA 1
ATOM 2785 C C . ASN B 1 176 ? -17.984 -9.609 4.582 1 40.5 176 ASN B C 1
ATOM 2787 O O . ASN B 1 176 ? -19.188 -9.594 4.359 1 40.5 176 ASN B O 1
ATOM 2791 N N . PHE B 1 177 ? -17.344 -10.188 3.703 1 30.73 177 PHE B N 1
ATOM 2792 C CA . PHE B 1 177 ? -17.984 -11.352 3.086 1 30.73 177 PHE B CA 1
ATOM 2793 C C . PHE B 1 177 ? -17.531 -12.641 3.768 1 30.73 177 PHE B C 1
ATOM 2795 O O . PHE B 1 177 ? -16.344 -12.836 4.02 1 30.73 177 PHE B O 1
ATOM 2802 N N . LYS B 1 178 ? -18.359 -13.234 4.59 1 30.66 178 LYS B N 1
ATOM 2803 C CA . LYS B 1 178 ? -18.25 -14.609 5.082 1 30.66 178 LYS B CA 1
ATOM 2804 C C . LYS B 1 178 ? -18.484 -15.609 3.955 1 30.66 178 LYS B C 1
ATOM 2806 O O . LYS B 1 178 ? -19.328 -15.391 3.086 1 30.66 178 LYS B O 1
#